Protein AF-A0A672H084-F1 (afdb_monomer_lite)

InterPro domains:
  IPR036915 Cyclin-like superfamily [SSF47954] (5-122)

Structure (mmCIF, N/CA/C/O backbone):
data_AF-A0A672H084-F1
#
_entry.id   AF-A0A672H084-F1
#
loop_
_atom_site.group_PDB
_atom_site.id
_atom_site.type_symbol
_atom_site.label_atom_id
_atom_site.label_alt_id
_atom_site.label_comp_id
_atom_site.label_asym_id
_atom_site.label_entity_id
_atom_site.label_seq_id
_atom_site.pdbx_PDB_ins_code
_atom_site.Cartn_x
_atom_site.Cartn_y
_atom_site.Cartn_z
_atom_site.occupancy
_atom_site.B_iso_or_equiv
_atom_site.auth_seq_id
_atom_site.auth_comp_id
_atom_site.auth_asym_id
_atom_site.auth_atom_id
_atom_site.pdbx_PDB_model_num
ATOM 1 N N . GLU A 1 1 ? -1.733 -7.886 3.337 1.00 91.62 1 GLU A N 1
ATOM 2 C CA . GLU A 1 1 ? -2.507 -8.891 2.573 1.00 91.62 1 GLU A CA 1
ATOM 3 C C . GLU A 1 1 ? -4.014 -8.638 2.590 1.00 91.62 1 GLU A C 1
ATOM 5 O O . GLU A 1 1 ? -4.551 -8.342 1.531 1.00 91.62 1 GLU A O 1
ATOM 10 N N . TYR A 1 2 ? -4.681 -8.661 3.755 1.00 93.44 2 TYR A N 1
ATOM 11 C CA . TYR A 1 2 ? -6.143 -8.489 3.857 1.00 93.44 2 TYR A CA 1
ATOM 12 C C . TYR A 1 2 ? -6.711 -7.297 3.082 1.00 93.44 2 TYR A C 1
ATOM 14 O O . TYR A 1 2 ? -7.704 -7.459 2.387 1.00 93.44 2 TYR A O 1
ATOM 22 N N . VAL A 1 3 ? -6.061 -6.129 3.131 1.00 95.81 3 VAL A N 1
ATOM 23 C CA . VAL A 1 3 ? -6.497 -4.948 2.366 1.00 95.81 3 VAL A CA 1
ATOM 24 C C . VAL A 1 3 ? -6.634 -5.256 0.871 1.00 95.81 3 VAL A C 1
ATOM 26 O O . VAL A 1 3 ? -7.678 -4.972 0.295 1.00 95.81 3 VAL A O 1
ATOM 29 N N . PHE A 1 4 ? -5.636 -5.901 0.256 1.00 95.12 4 PHE A N 1
ATOM 30 C CA . PHE A 1 4 ? -5.686 -6.262 -1.165 1.00 95.12 4 PHE A CA 1
ATOM 31 C C . PHE A 1 4 ? -6.749 -7.322 -1.477 1.00 95.12 4 PHE A C 1
ATOM 33 O O . PHE A 1 4 ? -7.334 -7.307 -2.558 1.00 95.12 4 PHE A O 1
ATOM 40 N N . LEU A 1 5 ? -7.003 -8.249 -0.551 1.00 94.75 5 LEU A N 1
ATOM 41 C CA . LEU A 1 5 ? -8.069 -9.240 -0.713 1.00 94.75 5 LEU A CA 1
ATOM 42 C C . LEU A 1 5 ? -9.447 -8.573 -0.667 1.00 94.75 5 LEU A C 1
ATOM 44 O O . LEU A 1 5 ? -10.271 -8.828 -1.540 1.00 94.75 5 LEU A O 1
ATOM 48 N N . ILE A 1 6 ? -9.670 -7.671 0.294 1.00 94.38 6 ILE A N 1
ATOM 49 C CA . ILE A 1 6 ? -10.918 -6.909 0.422 1.00 94.38 6 ILE A CA 1
ATOM 50 C C . ILE A 1 6 ? -11.142 -6.052 -0.827 1.00 94.38 6 ILE A C 1
ATOM 52 O O . ILE A 1 6 ? -12.232 -6.078 -1.396 1.00 94.38 6 ILE A O 1
ATOM 56 N N . THR A 1 7 ? -10.125 -5.315 -1.288 1.00 92.75 7 THR A N 1
ATOM 57 C CA . THR A 1 7 ? -10.270 -4.456 -2.473 1.00 92.75 7 THR A CA 1
ATOM 58 C C . THR A 1 7 ? -10.557 -5.265 -3.733 1.00 92.75 7 THR A C 1
ATOM 60 O O . THR A 1 7 ? -11.394 -4.855 -4.534 1.00 92.75 7 THR A O 1
ATOM 63 N N . LYS A 1 8 ? -9.939 -6.442 -3.884 1.00 92.00 8 LYS A N 1
ATOM 64 C CA . LYS A 1 8 ? -10.219 -7.361 -4.992 1.00 92.00 8 LYS A CA 1
ATOM 65 C C . LYS A 1 8 ? -11.643 -7.918 -4.937 1.00 92.00 8 LYS A C 1
ATOM 67 O O . LYS A 1 8 ? -12.335 -7.892 -5.952 1.00 92.00 8 LYS A O 1
ATOM 72 N N . GLU A 1 9 ? -12.082 -8.397 -3.775 1.00 91.94 9 GLU A N 1
ATOM 73 C CA . GLU A 1 9 ? -13.416 -8.985 -3.588 1.00 91.94 9 GLU A CA 1
ATOM 74 C C . GLU A 1 9 ? -14.522 -7.956 -3.858 1.00 91.94 9 GLU A C 1
ATOM 76 O O . GLU A 1 9 ? -15.499 -8.226 -4.557 1.00 91.94 9 GLU A O 1
ATOM 81 N N . LEU A 1 10 ? -14.316 -6.726 -3.386 1.00 90.44 10 LEU A N 1
ATOM 82 C CA . LEU A 1 10 ? -15.231 -5.607 -3.603 1.00 90.44 10 LEU A CA 1
ATOM 83 C C . LEU A 1 10 ? -15.060 -4.929 -4.972 1.00 90.44 10 LEU A C 1
ATOM 85 O O . LEU A 1 10 ? -15.801 -3.995 -5.280 1.00 90.44 10 LEU A O 1
ATOM 89 N N . ARG A 1 11 ? -14.129 -5.414 -5.809 1.00 90.44 11 ARG A N 1
ATOM 90 C CA . ARG A 1 11 ? -13.822 -4.884 -7.150 1.00 90.44 11 ARG A CA 1
ATOM 91 C C . ARG A 1 11 ? -13.536 -3.379 -7.141 1.00 90.44 11 ARG A C 1
ATOM 93 O O . ARG A 1 11 ? -14.033 -2.642 -7.993 1.00 90.44 11 ARG A O 1
ATOM 100 N N . LEU A 1 12 ? -12.775 -2.934 -6.148 1.00 90.12 12 LEU A N 1
ATOM 101 C CA . LEU A 1 12 ? -12.324 -1.553 -6.035 1.00 90.12 12 LEU A CA 1
ATOM 102 C C . LEU A 1 12 ? -11.131 -1.306 -6.955 1.00 90.12 12 LEU A C 1
ATOM 104 O O . LEU A 1 12 ? -10.403 -2.232 -7.320 1.00 90.12 12 LEU A O 1
ATOM 108 N N . ASP A 1 13 ? -10.908 -0.034 -7.267 1.00 89.12 13 ASP A N 1
ATOM 109 C CA . ASP A 1 13 ? -9.693 0.402 -7.942 1.00 89.12 13 ASP A CA 1
ATOM 110 C C . ASP A 1 13 ? -8.437 -0.001 -7.129 1.00 89.12 13 ASP A C 1
ATOM 112 O O . ASP A 1 13 ? -8.432 0.162 -5.900 1.00 89.12 13 ASP A O 1
ATOM 116 N N . PRO A 1 14 ? -7.364 -0.524 -7.757 1.00 89.00 14 PRO A N 1
ATOM 117 C CA . PRO A 1 14 ? -6.146 -0.904 -7.041 1.00 89.00 14 PRO A CA 1
ATOM 118 C C . PRO A 1 14 ? -5.536 0.232 -6.208 1.00 89.00 14 PRO A C 1
ATOM 120 O O . PRO A 1 14 ? -5.004 -0.028 -5.124 1.00 89.00 14 PRO A O 1
ATOM 123 N N . LEU A 1 15 ? -5.663 1.486 -6.657 1.00 89.94 15 LEU A N 1
ATOM 124 C CA . LEU A 1 15 ? -5.204 2.671 -5.938 1.00 89.94 15 LEU A CA 1
ATOM 125 C C . LEU A 1 15 ? -5.880 2.799 -4.573 1.00 89.94 15 LEU A C 1
ATOM 127 O O . LEU A 1 15 ? -5.220 3.165 -3.601 1.00 89.94 15 LEU A O 1
ATOM 131 N N . ALA A 1 16 ? -7.158 2.420 -4.458 1.00 91.56 16 ALA A N 1
ATOM 132 C CA . ALA A 1 16 ? -7.855 2.398 -3.174 1.00 91.56 16 ALA A CA 1
ATOM 133 C C . ALA A 1 16 ? -7.208 1.401 -2.196 1.00 91.56 16 ALA A C 1
ATOM 135 O O . ALA A 1 16 ? -7.169 1.657 -0.996 1.00 91.56 16 ALA A O 1
ATOM 136 N N . GLY A 1 17 ? -6.650 0.292 -2.692 1.00 93.50 17 GLY A N 1
ATOM 137 C CA . GLY A 1 17 ? -5.921 -0.674 -1.869 1.00 93.50 17 GLY A CA 1
ATOM 138 C C . GLY A 1 17 ? -4.624 -0.102 -1.302 1.00 93.50 17 GLY A C 1
ATOM 139 O O . GLY A 1 17 ? -4.402 -0.172 -0.095 1.00 93.50 17 GLY A O 1
ATOM 140 N N . TYR A 1 18 ? -3.795 0.516 -2.146 1.00 94.38 18 TYR A N 1
ATOM 141 C CA . TYR A 1 18 ? -2.560 1.166 -1.690 1.00 94.38 18 TYR A CA 1
ATOM 142 C C . TYR A 1 18 ? -2.841 2.334 -0.750 1.00 94.38 18 TYR A C 1
ATOM 144 O O . TYR A 1 18 ? -2.166 2.494 0.265 1.00 94.38 18 TYR A O 1
ATOM 152 N N . HIS A 1 19 ? -3.880 3.108 -1.043 1.00 93.81 19 HIS A N 1
ATOM 153 C CA . HIS A 1 19 ? -4.289 4.200 -0.184 1.00 93.81 19 HIS A CA 1
ATOM 154 C C . HIS A 1 19 ? -4.791 3.704 1.179 1.00 93.81 19 HIS A C 1
ATOM 156 O O . HIS A 1 19 ? -4.390 4.227 2.211 1.00 93.81 19 HIS A O 1
ATOM 162 N N . ALA A 1 20 ? -5.593 2.639 1.218 1.00 95.19 20 ALA A N 1
ATOM 163 C CA . ALA A 1 20 ? -6.036 2.038 2.474 1.00 95.19 20 ALA A CA 1
ATOM 164 C C . ALA A 1 20 ? -4.870 1.506 3.325 1.00 95.19 20 ALA A C 1
ATOM 166 O O . ALA A 1 20 ? -4.932 1.594 4.549 1.00 95.19 20 ALA A O 1
ATOM 167 N N . ILE A 1 21 ? -3.807 0.981 2.700 1.00 95.19 21 ILE A N 1
ATOM 168 C CA . ILE A 1 21 ? -2.581 0.567 3.404 1.00 95.19 21 ILE A CA 1
ATOM 169 C C . ILE A 1 21 ? -1.900 1.774 4.052 1.00 95.19 21 ILE A C 1
ATOM 171 O O . ILE A 1 21 ? -1.551 1.697 5.228 1.00 95.19 21 ILE A O 1
ATOM 175 N N . GLU A 1 22 ? -1.773 2.883 3.325 1.00 94.06 22 GLU A N 1
ATOM 176 C CA . GLU A 1 22 ? -1.188 4.128 3.837 1.00 94.06 22 GLU A CA 1
ATOM 177 C C . GLU A 1 22 ? -1.981 4.675 5.037 1.00 94.06 22 GLU A C 1
ATOM 179 O O . GLU A 1 22 ? -1.416 4.976 6.092 1.00 94.06 22 GLU A O 1
ATOM 184 N N . LEU A 1 23 ? -3.314 4.736 4.911 1.00 95.50 23 LEU A N 1
ATOM 185 C CA . LEU A 1 23 ? -4.200 5.153 6.003 1.00 95.50 23 LEU A CA 1
ATOM 186 C C . LEU A 1 23 ? -4.040 4.242 7.225 1.00 95.50 23 LEU A C 1
ATOM 188 O O . LEU A 1 23 ? -3.901 4.735 8.344 1.00 95.50 23 LEU A O 1
ATOM 192 N N . LEU A 1 24 ? -4.020 2.923 7.010 1.00 95.75 24 LEU A N 1
ATOM 193 C CA . LEU A 1 24 ? -3.872 1.940 8.077 1.00 95.75 24 LEU A CA 1
ATOM 194 C C . LEU A 1 24 ? -2.529 2.096 8.793 1.00 95.75 24 LEU A C 1
ATOM 196 O O . LEU A 1 24 ? -2.504 2.163 10.015 1.00 95.75 24 LEU A O 1
ATOM 200 N N . GLN A 1 25 ? -1.416 2.175 8.063 1.00 93.44 25 GLN A N 1
ATOM 201 C CA . GLN A 1 25 ? -0.083 2.283 8.660 1.00 93.44 25 GLN A CA 1
ATOM 202 C C . GLN A 1 25 ? 0.049 3.546 9.514 1.00 93.44 25 GLN A C 1
ATOM 204 O O . GLN A 1 25 ? 0.432 3.460 10.683 1.00 93.44 25 GLN A O 1
ATOM 209 N N . ARG A 1 26 ? -0.349 4.704 8.977 1.00 94.19 26 ARG A N 1
ATOM 210 C CA . ARG A 1 26 ? -0.317 5.975 9.714 1.00 94.19 26 ARG A CA 1
ATOM 211 C C . ARG A 1 26 ? -1.229 5.959 10.935 1.00 94.19 26 ARG A C 1
ATOM 213 O O . ARG A 1 26 ? -0.830 6.428 12.002 1.00 94.19 26 ARG A O 1
ATOM 220 N N . PHE A 1 27 ? -2.430 5.397 10.798 1.00 95.56 27 PHE A N 1
ATOM 221 C CA . PHE A 1 27 ? -3.371 5.287 11.908 1.00 95.56 27 PHE A CA 1
ATOM 222 C C . PHE A 1 27 ? -2.819 4.387 13.017 1.00 95.56 27 PHE A C 1
ATOM 224 O O . PHE A 1 27 ? -2.844 4.775 14.180 1.00 95.56 27 PHE A O 1
ATOM 231 N N . MET A 1 28 ? -2.265 3.224 12.667 1.00 93.62 28 MET A N 1
ATOM 232 C CA . MET A 1 28 ? -1.738 2.259 13.634 1.00 93.62 28 MET A CA 1
ATOM 233 C C . MET A 1 28 ? -0.548 2.812 14.419 1.00 93.62 28 MET A C 1
ATOM 235 O O . MET A 1 28 ? -0.486 2.618 15.630 1.00 93.62 28 MET A O 1
ATOM 239 N N . VAL A 1 29 ? 0.365 3.539 13.763 1.00 91.88 29 VAL A N 1
ATOM 240 C CA . VAL A 1 29 ? 1.490 4.199 14.448 1.00 91.88 29 VAL A CA 1
ATOM 241 C C . VAL A 1 29 ? 0.979 5.190 15.489 1.00 91.88 29 VAL A C 1
ATOM 243 O O . VAL A 1 29 ? 1.420 5.153 16.638 1.00 91.88 29 VAL A O 1
ATOM 246 N N . LYS A 1 30 ? 0.016 6.041 15.117 1.00 91.00 30 LYS A N 1
ATOM 247 C CA . LYS A 1 30 ? -0.550 7.019 16.049 1.00 91.00 30 LYS A CA 1
ATOM 248 C C . LYS A 1 30 ? -1.330 6.352 17.180 1.00 91.00 30 LYS A C 1
ATOM 250 O O . LYS A 1 30 ? -1.112 6.676 18.338 1.00 91.00 30 LYS A O 1
ATOM 255 N N . GLN A 1 31 ? -2.178 5.378 16.857 1.00 89.62 31 GLN A N 1
ATOM 256 C CA . GLN A 1 31 ? -2.980 4.653 17.838 1.00 89.62 31 GLN A CA 1
ATOM 257 C C . GLN A 1 31 ? -2.102 3.955 18.884 1.00 89.62 31 GLN A C 1
ATOM 259 O O . GLN A 1 31 ? -2.420 3.988 20.070 1.00 89.62 31 GLN A O 1
ATOM 264 N N . LEU A 1 32 ? -0.991 3.341 18.464 1.00 88.50 32 LEU A N 1
ATOM 265 C CA . LEU A 1 32 ? -0.033 2.725 19.381 1.00 88.50 32 LEU A CA 1
ATOM 266 C C . LEU A 1 32 ? 0.702 3.774 20.225 1.00 88.50 32 LEU A C 1
ATOM 268 O O . LEU A 1 32 ? 0.836 3.584 21.431 1.00 88.50 32 LEU A O 1
ATOM 272 N N . ALA A 1 33 ? 1.130 4.893 19.633 1.00 88.38 33 ALA A N 1
ATOM 273 C CA . ALA A 1 33 ? 1.763 5.984 20.375 1.00 88.38 33 ALA A CA 1
ATOM 274 C C . ALA A 1 33 ? 0.829 6.579 21.450 1.00 88.38 33 ALA A C 1
ATOM 276 O O . ALA A 1 33 ? 1.245 6.777 22.594 1.00 88.38 33 ALA A O 1
ATOM 277 N N . ASP A 1 34 ? -0.444 6.797 21.118 1.00 86.88 34 ASP A N 1
ATOM 278 C CA . ASP A 1 34 ? -1.457 7.315 22.044 1.00 86.88 34 ASP A CA 1
ATOM 279 C C . ASP A 1 34 ? -1.721 6.331 23.199 1.00 86.88 34 ASP A C 1
ATOM 281 O O . ASP A 1 34 ? -1.813 6.729 24.360 1.00 86.88 34 ASP A O 1
ATOM 285 N N . LEU A 1 35 ? -1.780 5.024 22.915 1.00 84.81 35 LEU A N 1
ATOM 286 C CA . LEU A 1 35 ? -1.978 3.997 23.946 1.00 84.81 35 LEU A CA 1
ATOM 287 C C . LEU A 1 35 ? -0.778 3.872 24.893 1.00 84.81 35 LEU A C 1
ATOM 289 O O . LEU A 1 35 ? -0.971 3.700 26.098 1.00 84.81 35 LEU A O 1
ATOM 293 N N . LEU A 1 36 ? 0.447 3.992 24.374 1.00 81.88 36 LEU A N 1
ATOM 294 C CA . LEU A 1 36 ? 1.671 3.958 25.181 1.00 81.88 36 LEU A CA 1
ATOM 295 C C . LEU A 1 36 ? 1.806 5.204 26.073 1.00 81.88 36 LEU A C 1
ATOM 297 O O . LEU A 1 36 ? 2.211 5.102 27.232 1.00 81.88 36 LEU A O 1
ATOM 301 N N . THR A 1 37 ? 1.427 6.378 25.563 1.00 83.19 37 THR A N 1
ATOM 302 C CA . THR A 1 37 ? 1.494 7.641 26.319 1.00 83.19 37 THR A CA 1
ATOM 303 C C . THR A 1 37 ? 0.402 7.755 27.382 1.00 83.19 37 THR A C 1
ATOM 305 O O . THR A 1 37 ? 0.701 8.140 28.510 1.00 83.19 37 THR A O 1
ATOM 308 N N . ALA A 1 38 ? -0.838 7.347 27.084 1.00 76.81 38 ALA A N 1
ATOM 309 C CA . ALA A 1 38 ? -1.931 7.307 28.064 1.00 76.81 38 ALA A CA 1
ATOM 310 C C . ALA A 1 38 ? -1.666 6.326 29.224 1.00 76.81 38 ALA A C 1
ATOM 312 O O . ALA A 1 38 ? -2.195 6.487 30.322 1.00 76.81 38 ALA A O 1
ATOM 313 N N . SER A 1 39 ? -0.829 5.321 28.973 1.00 61.41 39 SER A N 1
ATOM 314 C CA . SER A 1 39 ? -0.469 4.248 29.900 1.00 61.41 39 SER A CA 1
ATOM 315 C C . SER A 1 39 ? 0.658 4.589 30.878 1.00 61.41 39 SER A C 1
ATOM 317 O O . SER A 1 39 ? 0.948 3.772 31.749 1.00 61.41 39 SER A O 1
ATOM 319 N N . THR A 1 40 ? 1.290 5.765 30.764 1.00 55.69 40 THR A N 1
ATOM 320 C CA . THR A 1 40 ? 2.417 6.175 31.621 1.00 55.69 40 THR A CA 1
ATOM 321 C C . THR A 1 40 ? 2.004 7.323 32.555 1.00 55.69 40 THR A C 1
ATOM 323 O O . THR A 1 40 ? 2.115 8.490 32.175 1.00 55.69 40 THR A O 1
ATOM 326 N N . PRO A 1 41 ? 1.543 7.058 33.794 1.00 54.41 41 PRO A N 1
ATOM 327 C CA . PRO A 1 41 ? 1.436 8.094 34.813 1.00 54.41 41 PRO A CA 1
ATOM 328 C C . PRO A 1 41 ? 2.839 8.543 35.260 1.00 54.41 41 PRO A C 1
ATOM 330 O O . PRO A 1 41 ? 3.712 7.693 35.469 1.00 54.41 41 PRO A O 1
ATOM 333 N N . PRO A 1 42 ? 3.079 9.845 35.490 1.00 44.34 42 PRO A N 1
ATOM 334 C CA . PRO A 1 42 ? 4.313 10.308 36.112 1.00 44.34 42 PRO A CA 1
ATOM 335 C C . PRO A 1 42 ? 4.353 9.840 37.577 1.00 44.34 42 PRO A C 1
ATOM 337 O O . PRO A 1 42 ? 3.743 10.454 38.447 1.00 44.34 42 PRO A O 1
ATOM 340 N N . GLY A 1 43 ? 5.059 8.737 37.849 1.00 54.28 43 GLY A N 1
ATOM 341 C CA . GLY A 1 43 ? 5.430 8.328 39.212 1.00 54.28 43 GLY A CA 1
ATOM 342 C C . GLY A 1 43 ? 5.009 6.932 39.687 1.00 54.28 43 GLY A C 1
ATOM 343 O O . GLY A 1 43 ? 5.267 6.617 40.846 1.00 54.28 43 GLY A O 1
ATOM 344 N N . ALA A 1 44 ? 4.403 6.077 38.858 1.00 51.09 44 ALA A N 1
ATOM 345 C CA . ALA A 1 44 ? 4.071 4.712 39.279 1.00 51.09 44 ALA A CA 1
ATOM 346 C C . ALA A 1 44 ? 5.244 3.752 39.018 1.00 51.09 44 ALA A C 1
ATOM 348 O O . ALA A 1 44 ? 5.635 3.519 37.875 1.00 51.09 44 ALA A O 1
ATOM 349 N N . ALA A 1 45 ? 5.823 3.233 40.102 1.00 46.44 45 ALA A N 1
ATOM 350 C CA . ALA A 1 45 ? 6.870 2.225 40.076 1.00 46.44 45 ALA A CA 1
ATOM 351 C C . ALA A 1 45 ? 6.414 0.959 39.335 1.00 46.44 45 ALA A C 1
ATOM 353 O O . ALA A 1 45 ? 5.249 0.567 39.386 1.00 46.44 45 ALA A O 1
ATOM 354 N N . ALA A 1 46 ? 7.377 0.349 38.650 1.00 51.78 46 ALA A N 1
ATOM 355 C CA . ALA A 1 46 ? 7.237 -0.846 37.845 1.00 51.78 46 ALA A CA 1
ATOM 356 C C . ALA A 1 46 ? 6.675 -2.023 38.651 1.00 51.78 46 ALA A C 1
ATOM 358 O O . ALA A 1 46 ? 7.403 -2.636 39.425 1.00 51.78 46 ALA A O 1
ATOM 359 N N . ASP A 1 47 ? 5.421 -2.384 38.393 1.00 48.53 47 ASP A N 1
ATOM 360 C CA . ASP A 1 47 ? 4.980 -3.765 38.543 1.00 48.53 47 ASP A CA 1
ATOM 361 C C . ASP A 1 47 ? 4.007 -4.133 37.410 1.00 48.53 47 ASP A C 1
ATOM 363 O O . ASP A 1 47 ? 2.940 -3.549 37.244 1.00 48.53 47 ASP A O 1
ATOM 367 N N . HIS A 1 48 ? 4.450 -5.106 36.607 1.00 53.94 48 HIS A N 1
ATOM 368 C CA . HIS A 1 48 ? 3.771 -5.806 35.500 1.00 53.94 48 HIS A CA 1
ATOM 369 C C . HIS A 1 48 ? 3.534 -5.097 34.140 1.00 53.94 48 HIS A C 1
ATOM 371 O O . HIS A 1 48 ? 2.409 -5.087 33.641 1.00 53.94 48 HIS A O 1
ATOM 377 N N . PRO A 1 49 ? 4.597 -4.680 33.420 1.00 57.16 49 PRO A N 1
ATOM 378 C CA . PRO A 1 49 ? 4.492 -4.184 32.037 1.00 57.16 49 PRO A CA 1
ATOM 379 C C . PRO A 1 49 ? 3.937 -5.213 31.026 1.00 57.16 49 PRO A C 1
ATOM 381 O O . PRO A 1 49 ? 3.201 -4.843 30.117 1.00 57.16 49 PRO A O 1
ATOM 384 N N . LYS A 1 50 ? 4.202 -6.519 31.205 1.00 62.28 50 LYS A N 1
ATOM 385 C CA . LYS A 1 50 ? 3.724 -7.566 30.274 1.00 62.28 50 LYS A CA 1
ATOM 386 C C . LYS A 1 50 ? 2.197 -7.698 30.239 1.00 62.28 50 LYS A C 1
ATOM 388 O O . LYS A 1 50 ? 1.619 -7.771 29.167 1.00 62.28 50 LYS A O 1
ATOM 393 N N . SER A 1 51 ? 1.540 -7.640 31.400 1.00 74.19 51 SER A N 1
ATOM 394 C CA . SER A 1 51 ? 0.074 -7.746 31.481 1.00 74.19 51 SER A CA 1
ATOM 395 C C . SER A 1 51 ? -0.643 -6.567 30.813 1.00 74.19 51 SER A C 1
ATOM 397 O O . SER A 1 51 ? -1.799 -6.700 30.420 1.00 74.19 51 SER A O 1
ATOM 399 N N . GLN A 1 52 ? 0.018 -5.411 30.720 1.00 71.31 52 GLN A N 1
ATOM 400 C CA . GLN A 1 52 ? -0.527 -4.203 30.108 1.00 71.31 52 GLN A CA 1
ATOM 401 C C . GLN A 1 52 ? -0.347 -4.203 28.587 1.00 71.31 52 GLN A C 1
ATOM 403 O O . GLN A 1 52 ? -1.278 -3.858 27.862 1.00 71.31 52 GLN A O 1
ATOM 408 N N . GLU A 1 53 ? 0.826 -4.619 28.104 1.00 76.94 53 GLU A N 1
ATOM 409 C CA . GLU A 1 53 ? 1.082 -4.818 26.673 1.00 76.94 53 GLU A CA 1
ATOM 410 C C . GLU A 1 53 ? 0.123 -5.856 26.076 1.00 76.94 53 GLU A C 1
ATOM 412 O O . GLU A 1 53 ? -0.467 -5.607 25.023 1.00 76.94 53 GLU A O 1
ATOM 417 N N . ASP A 1 54 ? -0.109 -6.960 26.793 1.00 82.00 54 ASP A N 1
ATOM 418 C CA . ASP A 1 54 ? -1.062 -8.000 26.395 1.00 82.00 54 ASP A CA 1
ATOM 419 C C . ASP A 1 54 ? -2.497 -7.443 26.305 1.00 82.00 54 ASP A C 1
ATOM 421 O O . ASP A 1 54 ? -3.194 -7.672 25.316 1.00 82.00 54 ASP A O 1
ATOM 425 N N . ALA A 1 55 ? -2.923 -6.616 27.268 1.00 82.31 55 ALA A N 1
ATOM 426 C CA . ALA A 1 55 ? -4.251 -5.992 27.253 1.00 82.31 55 ALA A CA 1
ATOM 427 C C . ALA A 1 55 ? -4.437 -4.990 26.095 1.00 82.31 55 ALA A C 1
ATOM 429 O O . ALA A 1 55 ? -5.510 -4.925 25.487 1.00 82.31 55 ALA A O 1
ATOM 430 N N . ILE A 1 56 ? -3.397 -4.214 25.767 1.00 82.38 56 ILE A N 1
ATOM 431 C CA . ILE A 1 56 ? -3.388 -3.319 24.598 1.00 82.38 56 ILE A CA 1
ATOM 432 C C . ILE A 1 56 ? -3.501 -4.139 23.310 1.00 82.38 56 ILE A C 1
ATOM 434 O O . ILE A 1 56 ? -4.281 -3.792 22.417 1.00 82.38 56 ILE A O 1
ATOM 438 N N . TYR A 1 57 ? -2.741 -5.230 23.221 1.00 83.31 57 TYR A N 1
ATOM 439 C CA . TYR A 1 57 ? -2.741 -6.112 22.064 1.00 83.31 57 TYR A CA 1
ATOM 440 C C . TYR A 1 57 ? -4.105 -6.773 21.850 1.00 83.31 57 TYR A C 1
ATOM 442 O O . TYR A 1 57 ? -4.626 -6.731 20.735 1.00 83.31 57 TYR A O 1
ATOM 450 N N . ASP A 1 58 ? -4.717 -7.316 22.902 1.00 85.00 58 ASP A N 1
ATOM 451 C CA . ASP A 1 58 ? -6.032 -7.954 22.823 1.00 85.00 58 ASP A CA 1
ATOM 452 C C . ASP A 1 58 ? -7.122 -6.953 22.419 1.00 85.00 58 ASP A C 1
ATOM 454 O O . ASP A 1 58 ? -7.901 -7.222 21.500 1.00 85.00 58 ASP A O 1
ATOM 458 N N . ASN A 1 59 ? -7.116 -5.747 23.002 1.00 84.12 59 ASN A N 1
ATOM 459 C CA . ASN A 1 59 ? -8.052 -4.688 22.619 1.00 84.12 59 ASN A CA 1
ATOM 460 C C . ASN A 1 59 ? -7.921 -4.299 21.138 1.00 84.12 59 ASN A C 1
ATOM 462 O O . ASN A 1 59 ? -8.919 -4.116 20.433 1.00 84.12 59 ASN A O 1
ATOM 466 N N . LEU A 1 60 ? -6.684 -4.172 20.657 1.00 86.19 60 LEU A N 1
ATOM 467 C CA . LEU A 1 60 ? -6.399 -3.809 19.275 1.00 86.19 60 LEU A CA 1
ATOM 468 C C . LEU A 1 60 ? -6.774 -4.938 18.313 1.00 86.19 60 LEU A C 1
ATOM 470 O O . LEU A 1 60 ? -7.354 -4.676 17.261 1.00 86.19 60 LEU A O 1
ATOM 474 N N . LYS A 1 61 ? -6.487 -6.188 18.681 1.00 87.06 61 LYS A N 1
ATOM 475 C CA . LYS A 1 61 ? -6.784 -7.385 17.889 1.00 87.06 61 LYS A CA 1
ATOM 476 C C . LYS A 1 61 ? -8.277 -7.531 17.615 1.00 87.06 61 LYS A C 1
ATOM 478 O O . LYS A 1 61 ? -8.649 -7.824 16.480 1.00 87.06 61 LYS A O 1
ATOM 483 N N . GLU A 1 62 ? -9.127 -7.284 18.608 1.00 86.94 62 GLU A N 1
ATOM 484 C CA . GLU A 1 62 ? -10.584 -7.335 18.435 1.00 86.94 62 GLU A CA 1
ATOM 485 C C . GLU A 1 62 ? -11.102 -6.260 17.468 1.00 86.94 62 GLU A C 1
ATOM 487 O O . GLU A 1 62 ? -12.037 -6.497 16.701 1.00 86.94 62 GLU A O 1
ATOM 492 N N . ARG A 1 63 ? -10.476 -5.078 17.468 1.00 89.38 63 ARG A N 1
ATOM 493 C CA . ARG A 1 63 ? -10.884 -3.932 16.638 1.00 89.38 63 ARG A CA 1
ATOM 494 C C . ARG A 1 63 ? -10.247 -3.928 15.252 1.00 89.38 63 ARG A C 1
ATOM 496 O O . ARG A 1 63 ? -10.774 -3.284 14.344 1.00 89.38 63 ARG A O 1
ATOM 503 N N . LEU A 1 64 ? -9.136 -4.640 15.073 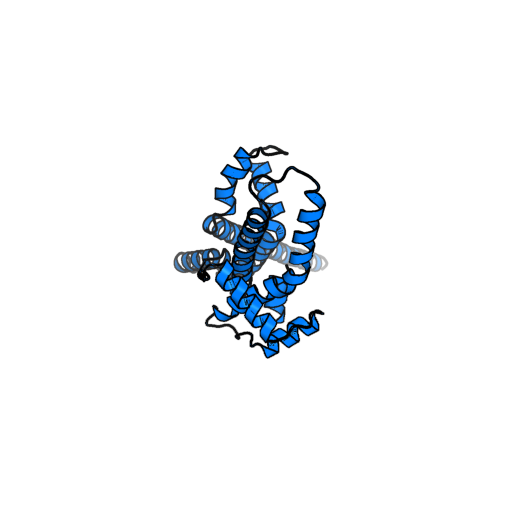1.00 91.44 64 LEU A N 1
ATOM 504 C CA . LEU A 1 64 ? -8.322 -4.609 13.861 1.00 91.44 64 LEU A CA 1
ATOM 505 C C . LEU A 1 64 ? -9.119 -4.894 12.578 1.00 91.44 64 LEU A C 1
ATOM 507 O O . LEU A 1 64 ? -8.954 -4.129 11.629 1.00 91.44 64 LEU A O 1
ATOM 511 N N . PRO A 1 65 ? -10.012 -5.902 12.506 1.00 92.44 65 PRO A N 1
ATOM 512 C CA . PRO A 1 65 ? -10.785 -6.156 11.290 1.00 92.44 65 PRO A CA 1
ATOM 513 C C . PRO A 1 65 ? -11.650 -4.960 10.884 1.00 92.44 65 PRO A C 1
ATOM 515 O O . PRO A 1 65 ? -11.714 -4.604 9.706 1.00 92.44 65 PRO A O 1
ATOM 518 N N . LEU A 1 66 ? -12.268 -4.298 11.866 1.00 93.94 66 LEU A N 1
ATOM 519 C CA . LEU A 1 66 ? -13.105 -3.127 11.632 1.00 93.94 66 LEU A CA 1
ATOM 520 C C . LEU A 1 66 ? -12.267 -1.903 11.240 1.00 93.94 66 LEU A C 1
ATOM 522 O O . LEU A 1 66 ? -12.655 -1.177 10.328 1.00 93.94 66 LEU A O 1
ATOM 526 N N . ILE A 1 67 ? -11.094 -1.713 11.855 1.00 95.31 67 ILE A N 1
ATOM 527 C CA . ILE A 1 67 ? -10.135 -0.653 11.496 1.00 95.31 67 ILE A CA 1
ATOM 528 C C . ILE A 1 67 ? -9.637 -0.839 10.058 1.00 95.31 67 ILE A C 1
ATOM 530 O O . ILE A 1 67 ? -9.690 0.098 9.259 1.00 95.31 67 ILE A O 1
ATOM 534 N N . VAL A 1 68 ? -9.199 -2.053 9.705 1.00 96.06 68 VAL A N 1
ATOM 535 C CA . VAL A 1 68 ? -8.744 -2.406 8.350 1.00 96.06 68 VAL A CA 1
ATOM 536 C C . VAL A 1 68 ? -9.847 -2.118 7.338 1.00 96.06 68 VAL A C 1
ATOM 538 O O . VAL A 1 68 ? -9.602 -1.455 6.330 1.00 96.06 68 VAL A O 1
ATOM 541 N N . PHE A 1 69 ? -11.074 -2.562 7.620 1.00 95.50 69 PHE A N 1
ATOM 542 C CA . PHE A 1 69 ? -12.203 -2.325 6.729 1.00 95.50 69 PHE A CA 1
ATOM 543 C C . PHE A 1 69 ? -12.558 -0.835 6.614 1.00 95.50 69 PHE A C 1
ATOM 545 O O . PHE A 1 69 ? -12.806 -0.353 5.511 1.00 95.50 69 PHE A O 1
ATOM 552 N N . SER A 1 70 ? -12.502 -0.083 7.717 1.00 95.44 70 SER A N 1
ATOM 553 C CA . SER A 1 70 ? -12.742 1.368 7.727 1.00 95.44 70 SER A CA 1
ATOM 554 C C . SER A 1 70 ? -11.732 2.108 6.845 1.00 95.44 70 SER A C 1
ATOM 556 O O . SER A 1 70 ? -12.114 2.982 6.073 1.00 95.44 70 SER A O 1
ATOM 558 N N . CYS A 1 71 ? -10.451 1.721 6.882 1.00 95.94 71 CYS A N 1
ATOM 559 C CA . CYS A 1 71 ? -9.428 2.287 5.997 1.00 95.94 71 CYS A CA 1
ATOM 560 C C . CYS A 1 71 ? -9.750 2.022 4.516 1.00 95.94 71 CYS A C 1
ATOM 562 O O . CYS A 1 71 ? -9.611 2.921 3.688 1.00 95.94 71 CYS A O 1
ATOM 564 N N . VAL A 1 72 ? -10.241 0.821 4.183 1.00 94.75 72 VAL A N 1
ATOM 565 C CA . VAL A 1 72 ? -10.692 0.484 2.820 1.00 94.75 72 VAL A CA 1
ATOM 566 C C . VAL A 1 72 ? -11.909 1.311 2.408 1.00 94.75 72 VAL A C 1
ATOM 568 O O . VAL A 1 72 ? -11.940 1.834 1.294 1.00 94.75 72 VAL A O 1
ATOM 571 N N . GLN A 1 73 ? -12.896 1.480 3.291 1.00 92.88 73 GLN A N 1
ATOM 572 C CA . GLN A 1 73 ? -14.063 2.317 3.012 1.00 92.88 73 GLN A CA 1
ATOM 573 C C . GLN A 1 73 ? -13.670 3.766 2.750 1.00 92.88 73 GLN A C 1
ATOM 575 O O . GLN A 1 73 ? -14.095 4.331 1.741 1.00 92.88 73 GLN A O 1
ATOM 580 N N . LEU A 1 74 ? -12.838 4.354 3.611 1.00 93.00 74 LEU A N 1
ATOM 581 C CA . LEU A 1 74 ? -12.349 5.720 3.442 1.00 93.00 74 LEU A CA 1
ATOM 582 C C . LEU A 1 74 ? -11.593 5.876 2.120 1.00 93.00 74 LEU A C 1
ATOM 584 O O . LEU A 1 74 ? -11.920 6.764 1.339 1.00 93.00 74 LEU A O 1
ATOM 588 N N . ALA A 1 75 ? -10.671 4.963 1.809 1.00 92.50 75 ALA A N 1
ATOM 589 C CA . ALA A 1 75 ? -9.950 4.984 0.541 1.00 92.50 75 ALA A CA 1
ATOM 590 C C . ALA A 1 75 ? -10.876 4.836 -0.679 1.00 92.50 75 ALA A C 1
ATOM 592 O O . ALA A 1 75 ? -10.696 5.527 -1.680 1.00 92.50 75 ALA A O 1
ATOM 593 N N . SER A 1 76 ? -11.911 3.992 -0.592 1.00 90.56 76 SER A N 1
ATOM 594 C CA . SER A 1 76 ? -12.892 3.830 -1.674 1.00 90.56 76 SER A CA 1
ATOM 595 C C . SER A 1 76 ? -13.688 5.111 -1.948 1.00 90.56 76 SER A C 1
ATOM 597 O O . SER A 1 76 ? -14.010 5.382 -3.100 1.00 90.56 76 SER A O 1
ATOM 599 N N . LYS A 1 77 ? -13.958 5.922 -0.913 1.00 88.25 77 LYS A N 1
ATOM 600 C CA . LYS A 1 77 ? -14.668 7.211 -1.024 1.00 88.25 77 LYS A CA 1
ATOM 601 C C . LYS A 1 77 ? -13.814 8.301 -1.672 1.00 88.25 77 LYS A C 1
ATOM 603 O O . LYS A 1 77 ? -14.362 9.278 -2.170 1.00 88.25 77 LYS A O 1
ATOM 608 N N . MET A 1 78 ? -12.493 8.146 -1.655 1.00 84.31 78 MET A N 1
ATOM 609 C CA . MET A 1 78 ? -11.553 9.099 -2.250 1.00 84.31 78 MET A CA 1
ATOM 610 C C . MET A 1 78 ? -11.294 8.842 -3.733 1.00 84.31 78 MET A C 1
ATOM 612 O O . MET A 1 78 ? -10.801 9.722 -4.435 1.00 84.31 78 MET A O 1
ATOM 616 N N . SER A 1 79 ? -11.630 7.650 -4.225 1.00 75.06 79 SER A N 1
ATOM 617 C CA . SER A 1 79 ? -11.525 7.330 -5.643 1.00 75.06 79 SER A CA 1
ATOM 618 C C . SER A 1 79 ? -12.743 7.862 -6.399 1.00 75.06 79 SER A C 1
ATOM 620 O O . SER A 1 79 ? -13.872 7.449 -6.152 1.00 75.06 79 SER A O 1
ATOM 622 N N . ILE A 1 80 ? -12.505 8.757 -7.360 1.00 64.75 80 ILE A N 1
ATOM 623 C CA . ILE A 1 80 ? -13.549 9.385 -8.192 1.00 64.75 80 ILE A CA 1
ATOM 624 C C . ILE A 1 80 ? -14.216 8.357 -9.130 1.00 64.75 80 ILE A C 1
ATOM 626 O O . ILE A 1 80 ? -15.363 8.530 -9.535 1.00 64.75 80 ILE A O 1
ATOM 630 N N . HIS A 1 81 ? -13.510 7.272 -9.464 1.00 63.03 81 HIS A N 1
ATOM 631 C CA . HIS A 1 81 ? -13.938 6.280 -10.456 1.00 63.03 81 HIS A CA 1
ATOM 632 C C . HIS A 1 81 ? -14.390 4.943 -9.850 1.00 63.03 81 HIS A C 1
ATOM 634 O O . HIS A 1 81 ? -14.844 4.063 -10.582 1.00 63.03 81 HIS A O 1
ATOM 640 N N . SER A 1 82 ? -14.290 4.773 -8.526 1.00 60.94 82 SER A N 1
ATOM 641 C CA . SER A 1 82 ? -14.649 3.517 -7.863 1.00 60.94 82 SER A CA 1
ATOM 642 C C . SER A 1 82 ? -16.092 3.519 -7.366 1.00 60.94 82 SER A C 1
ATOM 644 O O . SER A 1 82 ? -16.648 4.539 -6.960 1.00 60.94 82 SER A O 1
ATOM 646 N N . ARG A 1 83 ? -16.698 2.327 -7.334 1.00 67.94 83 ARG A N 1
ATOM 647 C CA . ARG A 1 83 ? -17.957 2.110 -6.614 1.00 67.94 83 ARG A CA 1
ATOM 648 C C . ARG A 1 83 ? -17.727 2.425 -5.140 1.00 67.94 83 ARG A C 1
ATOM 650 O O . ARG A 1 83 ? -16.887 1.796 -4.497 1.00 67.94 83 ARG A O 1
ATOM 657 N N . MET A 1 84 ? -18.473 3.392 -4.619 1.00 74.38 84 MET A N 1
ATOM 658 C CA . MET A 1 84 ? -18.468 3.701 -3.197 1.00 74.38 84 MET A CA 1
ATOM 659 C C . MET A 1 84 ? -19.059 2.519 -2.423 1.00 74.38 84 MET A C 1
ATOM 661 O O . MET A 1 84 ? -20.119 2.005 -2.783 1.00 74.38 84 MET A O 1
ATOM 665 N N . ILE A 1 85 ? -18.384 2.090 -1.357 1.00 82.88 85 ILE A N 1
ATOM 666 C CA . ILE A 1 85 ? -18.922 1.069 -0.455 1.00 82.88 85 ILE A CA 1
ATOM 667 C C . ILE A 1 85 ? -19.977 1.733 0.433 1.00 82.88 85 ILE A C 1
ATOM 669 O O . ILE A 1 85 ? -19.639 2.491 1.344 1.00 82.88 85 ILE A O 1
ATOM 673 N N . ASP A 1 86 ? -21.253 1.441 0.185 1.00 84.88 86 ASP A N 1
ATOM 674 C CA . ASP A 1 86 ? -22.329 1.846 1.090 1.00 84.88 86 ASP A CA 1
ATOM 675 C C . ASP A 1 86 ? -22.325 1.026 2.396 1.00 84.88 86 ASP A C 1
ATOM 677 O O . ASP A 1 86 ? -21.708 -0.041 2.514 1.00 84.88 86 ASP A O 1
ATOM 681 N N . SER A 1 87 ? -23.024 1.533 3.413 1.00 85.06 87 SER A N 1
ATOM 682 C CA . SER A 1 87 ? -23.069 0.899 4.734 1.00 85.06 87 SER A CA 1
ATOM 683 C C . SER A 1 87 ? -23.703 -0.498 4.710 1.00 85.06 87 SER A C 1
ATOM 685 O O . SER A 1 87 ? -23.354 -1.336 5.536 1.00 85.06 87 SER A O 1
ATOM 687 N N . ASP A 1 88 ? -24.622 -0.783 3.785 1.00 89.31 88 ASP A N 1
ATOM 688 C CA . ASP A 1 88 ? -25.263 -2.100 3.680 1.00 89.31 88 ASP A CA 1
ATOM 689 C C . ASP A 1 88 ? -24.326 -3.150 3.076 1.00 89.31 88 ASP A C 1
ATOM 691 O O . ASP A 1 88 ? -24.293 -4.303 3.507 1.00 89.31 88 ASP A O 1
ATOM 695 N N . THR A 1 89 ? -23.526 -2.757 2.093 1.00 89.88 89 THR A N 1
ATOM 696 C CA . THR A 1 89 ? -22.473 -3.574 1.489 1.00 89.88 89 THR A CA 1
ATOM 697 C C . THR A 1 89 ? -21.369 -3.848 2.498 1.00 89.88 89 THR A C 1
ATOM 699 O O . THR A 1 89 ? -20.945 -4.993 2.631 1.00 89.88 89 THR A O 1
ATOM 702 N N . ALA A 1 90 ? -20.985 -2.840 3.281 1.00 90.81 90 ALA A N 1
ATOM 703 C CA . ALA A 1 90 ? -20.034 -2.976 4.376 1.00 90.81 90 ALA A CA 1
ATOM 704 C C . ALA A 1 90 ? -20.466 -3.994 5.437 1.00 90.81 90 ALA A C 1
ATOM 706 O O . ALA A 1 90 ? -19.728 -4.932 5.738 1.00 90.81 90 ALA A O 1
ATOM 707 N N . VAL A 1 91 ? -21.686 -3.848 5.969 1.00 93.00 91 VAL A N 1
ATOM 708 C CA . VAL A 1 91 ? -22.232 -4.770 6.978 1.00 93.00 91 VAL A CA 1
ATOM 709 C C . VAL A 1 91 ? -22.334 -6.191 6.423 1.00 93.00 91 VAL A C 1
ATOM 711 O O . VAL A 1 91 ? -21.989 -7.146 7.119 1.00 93.00 91 VAL A O 1
ATOM 714 N N . ARG A 1 92 ? -22.792 -6.356 5.173 1.00 92.88 92 ARG A N 1
ATOM 715 C CA . ARG A 1 92 ? -22.875 -7.679 4.531 1.00 92.88 92 ARG A CA 1
ATOM 716 C C . ARG A 1 92 ? -21.502 -8.312 4.344 1.00 92.88 92 ARG A C 1
ATOM 718 O O . ARG A 1 92 ? -21.350 -9.492 4.652 1.00 92.88 92 ARG A O 1
ATOM 725 N N . PHE A 1 93 ? -20.522 -7.542 3.877 1.00 93.00 93 PHE A N 1
ATOM 726 C CA . PHE A 1 93 ? -19.160 -8.027 3.694 1.00 93.00 93 PHE A CA 1
ATOM 727 C C . PHE A 1 93 ? -18.556 -8.474 5.026 1.00 93.00 93 PHE A C 1
ATOM 729 O O . PHE A 1 93 ? -18.145 -9.625 5.148 1.00 93.00 93 PHE A O 1
ATOM 736 N N . LEU A 1 94 ? -18.583 -7.617 6.052 1.00 92.50 94 LEU A N 1
ATOM 737 C CA . LEU A 1 94 ? -18.055 -7.954 7.376 1.00 92.50 94 LEU A CA 1
ATOM 738 C C . LEU A 1 94 ? -18.734 -9.197 7.958 1.00 92.50 94 LEU A C 1
ATOM 740 O O . LEU A 1 94 ? -18.050 -10.090 8.454 1.00 92.50 94 LEU A O 1
ATOM 744 N N . ARG A 1 95 ? -20.058 -9.328 7.801 1.00 94.25 95 ARG A N 1
ATOM 745 C CA . ARG A 1 95 ? -20.785 -10.531 8.225 1.00 94.25 95 ARG A CA 1
ATOM 746 C C . ARG A 1 95 ? -20.304 -11.784 7.494 1.00 94.25 95 ARG A C 1
ATOM 748 O O . ARG A 1 95 ? -20.169 -12.826 8.127 1.00 94.25 95 ARG A O 1
ATOM 755 N N . SER A 1 96 ? -20.034 -11.691 6.190 1.00 93.25 96 SER A N 1
ATOM 756 C CA . SER A 1 96 ? -19.551 -12.825 5.387 1.00 93.25 96 SER A CA 1
ATOM 757 C C . SER A 1 96 ? -18.170 -13.333 5.816 1.00 93.25 96 SER A C 1
ATOM 759 O O . SER A 1 96 ? -17.884 -14.513 5.647 1.00 93.25 96 SER A O 1
ATOM 761 N N . VAL A 1 97 ? -17.353 -12.473 6.435 1.00 90.75 97 VAL A N 1
ATOM 762 C CA . VAL A 1 97 ? -16.030 -12.825 6.979 1.00 90.75 97 VAL A CA 1
ATOM 763 C C . VAL A 1 97 ? -16.048 -13.067 8.497 1.00 90.75 97 VAL A C 1
ATOM 765 O O . VAL A 1 97 ? -14.996 -13.122 9.124 1.00 90.75 97 VAL A O 1
ATOM 768 N N . GLY A 1 98 ? -17.234 -13.225 9.099 1.00 91.50 98 GLY A N 1
ATOM 769 C CA . GLY A 1 98 ? -17.399 -13.595 10.512 1.00 91.50 98 GLY A CA 1
ATOM 770 C C . GLY A 1 98 ? -17.544 -12.428 11.496 1.00 91.50 98 GLY A C 1
ATOM 771 O O . GLY A 1 98 ? -17.633 -12.658 12.700 1.00 91.50 98 GLY A O 1
ATOM 772 N N . HIS A 1 99 ? -17.627 -11.183 11.020 1.00 90.81 99 HIS A N 1
ATOM 773 C CA . HIS A 1 99 ? -17.759 -9.989 11.859 1.00 90.81 99 HIS A CA 1
ATOM 774 C C . HIS A 1 99 ? -19.169 -9.393 11.786 1.00 90.81 99 HIS A C 1
ATOM 776 O O . HIS A 1 99 ? -19.560 -8.752 10.811 1.00 90.81 99 HIS A O 1
ATOM 782 N N . SER A 1 100 ? -19.951 -9.564 12.853 1.00 91.56 100 SER A N 1
ATOM 783 C CA . SER A 1 100 ? -21.269 -8.930 12.973 1.00 91.56 100 SER A CA 1
ATOM 784 C C . SER A 1 100 ? -21.130 -7.519 13.539 1.00 91.56 100 SER A C 1
ATOM 786 O O . SER A 1 100 ? -20.850 -7.350 14.721 1.00 91.56 100 SER A O 1
ATOM 788 N N . VAL A 1 101 ? -21.332 -6.507 12.694 1.00 92.56 101 VAL A N 1
ATOM 789 C CA . VAL A 1 101 ? -21.151 -5.091 13.053 1.00 92.56 101 VAL A CA 1
ATOM 790 C C . VAL A 1 101 ? -22.405 -4.294 12.694 1.00 92.56 101 VAL A C 1
ATOM 792 O O . VAL A 1 101 ? -23.044 -4.547 11.670 1.00 92.56 101 VAL A O 1
ATOM 795 N N . SER A 1 102 ? -22.784 -3.339 13.546 1.00 93.06 102 SER A N 1
ATOM 796 C CA . SER A 1 102 ? -23.880 -2.408 13.265 1.00 93.06 102 SER A CA 1
ATOM 797 C C . SER A 1 102 ? -23.415 -1.272 12.346 1.00 93.06 102 SER A C 1
ATOM 799 O O . SER A 1 102 ? -22.233 -0.933 12.298 1.00 93.06 102 SER A O 1
ATOM 801 N N . LYS A 1 103 ? -24.348 -0.621 11.639 1.00 93.50 103 LYS A N 1
ATOM 802 C CA . LYS A 1 103 ? -24.024 0.581 10.845 1.00 93.50 103 LYS A CA 1
ATOM 803 C C . LYS A 1 103 ? -23.419 1.694 11.712 1.00 93.50 103 LYS A C 1
ATOM 805 O O . LYS A 1 103 ? -22.520 2.393 11.259 1.00 93.50 103 LYS A O 1
ATOM 810 N N . GLN A 1 104 ? -23.882 1.816 12.957 1.00 94.25 104 GLN A N 1
ATOM 811 C CA . GLN A 1 104 ? -23.368 2.787 13.921 1.00 94.25 104 GLN A CA 1
ATOM 812 C C . GLN A 1 104 ? -21.901 2.512 14.276 1.00 94.25 104 GLN A C 1
ATOM 814 O O . GLN A 1 104 ? -21.075 3.410 14.171 1.00 94.25 104 GLN A O 1
ATOM 819 N N . ALA A 1 105 ? -21.558 1.264 14.605 1.00 93.12 105 ALA A N 1
ATOM 820 C CA . ALA A 1 105 ? -20.184 0.887 14.935 1.00 93.12 105 ALA A CA 1
ATOM 821 C C . ALA A 1 105 ? -19.224 1.065 13.743 1.00 93.12 105 ALA A C 1
ATOM 823 O O . ALA A 1 105 ? -18.074 1.459 13.924 1.00 93.12 105 ALA A O 1
ATOM 824 N N . LEU A 1 106 ? -19.701 0.831 12.514 1.00 93.56 106 LEU A N 1
ATOM 825 C CA . LEU A 1 106 ? -18.957 1.150 11.290 1.00 93.56 106 LEU A CA 1
ATOM 826 C C . LEU A 1 106 ? -18.634 2.646 11.187 1.00 93.56 106 LEU A C 1
ATOM 828 O O . LEU A 1 106 ? -17.478 3.007 10.989 1.00 93.56 106 LEU A O 1
ATOM 832 N N . LEU A 1 107 ? -19.637 3.512 11.358 1.00 93.38 107 LEU A N 1
ATOM 833 C CA . LEU A 1 107 ? -19.452 4.967 11.305 1.00 93.38 107 LEU A CA 1
ATOM 834 C C . LEU A 1 107 ? -18.527 5.476 12.415 1.00 93.38 107 LEU A C 1
ATOM 836 O O . LEU A 1 107 ? -17.688 6.340 12.171 1.00 93.38 107 LEU A O 1
ATOM 840 N N . GLU A 1 108 ? -18.656 4.937 13.625 1.00 95.19 108 GLU A N 1
ATOM 841 C CA . GLU A 1 108 ? -17.784 5.278 14.752 1.00 95.19 108 GLU A CA 1
ATOM 842 C C . GLU A 1 108 ? -16.332 4.886 14.481 1.00 95.19 108 GLU A C 1
ATOM 844 O O . GLU A 1 108 ? -15.427 5.677 14.746 1.00 95.19 108 GLU A O 1
ATOM 849 N N . SER A 1 109 ? -16.107 3.708 13.895 1.00 94.75 109 SER A N 1
ATOM 850 C CA . SER A 1 109 ? -14.771 3.264 13.502 1.00 94.75 109 SER A CA 1
ATOM 851 C C . SER A 1 109 ? -14.187 4.115 12.372 1.00 94.75 109 SER A C 1
ATOM 853 O O . SER A 1 109 ? -13.032 4.532 12.461 1.00 94.75 109 SER A O 1
ATOM 855 N N . GLU A 1 110 ? -14.971 4.456 11.343 1.00 94.75 110 GLU A N 1
ATOM 856 C CA . GLU A 1 110 ? -14.523 5.395 10.307 1.00 94.75 110 GLU A CA 1
ATOM 857 C C . GLU A 1 110 ? -14.139 6.753 10.913 1.00 94.75 110 GLU A C 1
ATOM 859 O O . GLU A 1 110 ? -13.066 7.283 10.623 1.00 94.75 110 GLU A O 1
ATOM 864 N N . LEU A 1 111 ? -14.978 7.304 11.795 1.00 95.62 111 LEU A N 1
ATOM 865 C CA . LEU A 1 111 ? -14.716 8.579 12.458 1.00 95.62 111 LEU A CA 1
ATOM 866 C C . LEU A 1 111 ? -13.480 8.515 13.364 1.00 95.62 111 LEU A C 1
ATOM 868 O O . LEU A 1 111 ? -12.728 9.486 13.440 1.00 95.62 111 LEU A O 1
ATOM 872 N N . MET A 1 112 ? -13.257 7.388 14.038 1.00 95.31 112 MET A N 1
ATOM 873 C CA . MET A 1 112 ? -12.055 7.145 14.834 1.00 95.31 112 MET A CA 1
ATOM 874 C C . MET A 1 112 ? -10.802 7.183 13.954 1.00 95.31 112 MET A C 1
ATOM 876 O O . MET A 1 112 ? -9.854 7.890 14.293 1.00 95.31 112 MET A O 1
ATOM 880 N N . VAL A 1 113 ? -10.816 6.503 12.801 1.00 96.62 113 VAL A N 1
ATOM 881 C CA . VAL A 1 113 ? -9.699 6.535 11.844 1.00 96.62 113 VAL A CA 1
ATOM 882 C C . VAL A 1 113 ? -9.475 7.951 11.308 1.00 96.62 113 VAL A C 1
ATOM 884 O O . VAL A 1 113 ? -8.344 8.432 11.312 1.00 96.62 113 VAL A O 1
ATOM 887 N N . LEU A 1 114 ? -10.539 8.662 10.924 1.00 96.00 114 LEU A N 1
ATOM 888 C CA . LEU A 1 114 ? -10.460 10.051 10.454 1.00 96.00 114 LEU A CA 1
ATOM 889 C C . LEU A 1 114 ? -9.823 10.984 11.489 1.00 96.00 114 LEU A C 1
ATOM 891 O O . LEU A 1 114 ? -8.915 11.745 11.155 1.00 96.00 114 LEU A O 1
ATOM 895 N N . LYS A 1 115 ? -10.278 10.915 12.746 1.00 95.38 115 LYS A N 1
ATOM 896 C CA . LYS A 1 115 ? -9.735 11.718 13.850 1.00 95.38 115 LYS A CA 1
ATOM 897 C C . LYS A 1 115 ? -8.287 11.350 14.149 1.00 95.38 115 LYS A C 1
ATOM 899 O O . LYS A 1 115 ? -7.458 12.245 14.304 1.00 95.38 115 LYS A O 1
ATOM 904 N N . GLY A 1 116 ? -7.972 10.054 14.178 1.00 93.94 116 GLY A N 1
ATOM 905 C CA . GLY A 1 116 ? -6.602 9.569 14.321 1.00 93.94 116 GLY A CA 1
ATOM 906 C C . GLY A 1 116 ? -5.705 10.153 13.232 1.00 93.94 116 GLY A C 1
ATOM 907 O O . GLY A 1 116 ? -4.667 10.731 13.516 1.00 93.94 116 GLY A O 1
ATOM 908 N N . LEU A 1 117 ? -6.153 10.158 11.984 1.00 95.25 117 LEU A N 1
ATOM 909 C CA . LEU A 1 117 ? -5.389 10.727 10.875 1.00 95.25 117 LEU A CA 1
ATOM 910 C C . LEU A 1 117 ? -5.456 12.258 10.770 1.00 95.25 117 LEU A C 1
ATOM 912 O O . LEU A 1 117 ? -4.927 12.811 9.807 1.00 95.25 117 LEU A O 1
ATOM 916 N N . GLU A 1 118 ? -6.105 12.948 11.714 1.00 94.69 118 GLU A N 1
ATOM 917 C CA . GLU A 1 118 ? -6.327 14.403 11.681 1.00 94.69 118 GLU A CA 1
ATOM 918 C C . GLU A 1 118 ? -6.949 14.865 10.357 1.00 94.69 118 GLU A C 1
ATOM 920 O O . GLU A 1 118 ? -6.622 15.926 9.829 1.00 94.69 118 GLU A O 1
ATOM 925 N N . PHE A 1 119 ? -7.819 14.028 9.784 1.00 93.31 119 PHE A N 1
ATOM 926 C CA . PHE A 1 119 ? -8.454 14.240 8.482 1.00 93.31 119 PHE A CA 1
ATOM 927 C C . PHE A 1 119 ? -7.461 14.418 7.311 1.00 93.31 119 PHE A C 1
ATOM 929 O O . PHE A 1 119 ? -7.851 14.818 6.214 1.00 93.31 119 PHE A O 1
ATOM 936 N N . ARG A 1 120 ? -6.177 14.073 7.494 1.00 92.12 120 ARG A N 1
ATOM 937 C CA . ARG A 1 120 ? -5.138 14.12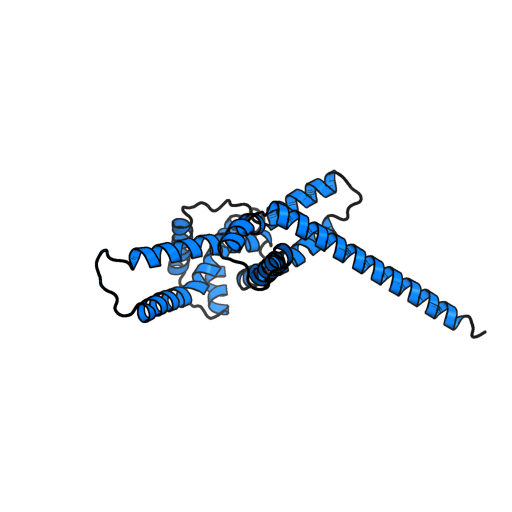9 6.454 1.00 92.12 120 ARG A CA 1
ATOM 938 C C . ARG A 1 120 ? -5.117 12.844 5.640 1.00 92.12 120 ARG A C 1
ATOM 940 O O . ARG A 1 120 ? -4.230 12.001 5.813 1.00 92.12 120 ARG A O 1
ATOM 947 N N . LEU A 1 121 ? -6.102 12.716 4.759 1.00 90.44 121 LEU A N 1
ATOM 948 C CA . LEU A 1 121 ? -6.262 11.530 3.923 1.00 90.44 121 LEU A CA 1
ATOM 949 C C . LEU A 1 121 ? -5.479 11.618 2.614 1.00 90.44 121 LEU A C 1
ATOM 951 O O . LEU A 1 121 ? -4.931 10.616 2.198 1.00 90.44 121 LEU A O 1
ATOM 955 N N . ASN A 1 122 ? -5.351 12.799 1.999 1.00 85.56 122 ASN A N 1
ATOM 956 C CA . ASN A 1 122 ? -4.693 12.987 0.696 1.00 85.56 122 ASN A CA 1
ATOM 957 C C . ASN A 1 122 ? -3.164 12.845 0.769 1.00 85.56 122 ASN A C 1
ATOM 959 O O . ASN A 1 122 ? -2.436 13.834 0.689 1.00 85.56 122 ASN A O 1
ATOM 963 N N . VAL A 1 123 ? -2.675 11.618 0.923 1.00 81.38 123 VAL A N 1
ATOM 964 C CA . VAL A 1 123 ? -1.247 11.301 0.878 1.00 81.38 123 VAL A CA 1
ATOM 965 C C . VAL A 1 123 ? -0.953 10.442 -0.353 1.00 81.38 123 VAL A C 1
ATOM 967 O O . VAL A 1 123 ? -1.646 9.439 -0.571 1.00 81.38 123 VAL A O 1
ATOM 970 N N . PRO A 1 124 ? 0.026 10.844 -1.190 1.00 81.62 124 PRO A N 1
ATOM 971 C CA . PRO A 1 124 ? 0.475 10.036 -2.315 1.00 81.62 124 PRO A CA 1
ATOM 972 C C . PRO A 1 124 ? 0.950 8.672 -1.826 1.00 81.62 124 PRO A C 1
ATOM 974 O O . PRO A 1 124 ? 1.626 8.580 -0.806 1.00 81.62 124 PRO A O 1
ATOM 977 N N . ASN A 1 125 ? 0.622 7.623 -2.567 1.00 87.25 125 ASN A N 1
ATOM 978 C CA . ASN A 1 125 ? 1.065 6.268 -2.257 1.00 87.25 125 ASN A CA 1
ATOM 979 C C . ASN A 1 125 ? 2.052 5.777 -3.335 1.00 87.25 125 ASN A C 1
ATOM 981 O O . ASN A 1 125 ? 2.154 6.399 -4.399 1.00 87.25 125 ASN A O 1
ATOM 985 N N . PRO A 1 126 ? 2.777 4.667 -3.100 1.00 91.44 126 PRO A N 1
ATOM 986 C CA . PRO A 1 126 ? 3.774 4.169 -4.044 1.00 91.44 126 PRO A CA 1
ATOM 987 C C . PRO A 1 126 ? 3.256 3.963 -5.472 1.00 91.44 126 PRO A C 1
ATOM 989 O O . PRO A 1 126 ? 3.980 4.250 -6.423 1.00 91.44 126 PRO A O 1
ATOM 992 N N . LEU A 1 127 ? 1.999 3.532 -5.638 1.00 94.12 127 LEU A N 1
ATOM 993 C CA . LEU A 1 127 ? 1.418 3.319 -6.963 1.00 94.12 127 LEU A CA 1
ATOM 994 C C . LEU A 1 127 ? 1.259 4.641 -7.723 1.00 94.12 127 LEU A C 1
ATOM 996 O O . LEU A 1 127 ? 1.571 4.687 -8.907 1.00 94.12 127 LEU A O 1
ATOM 1000 N N . THR A 1 128 ? 0.868 5.725 -7.045 1.00 93.00 128 THR A N 1
ATOM 1001 C CA . THR A 1 128 ? 0.763 7.058 -7.660 1.00 93.00 128 THR A CA 1
ATOM 1002 C C . THR A 1 128 ? 2.083 7.490 -8.297 1.00 93.00 128 THR A C 1
ATOM 1004 O O . THR A 1 128 ? 2.099 7.947 -9.437 1.00 93.00 128 THR A O 1
ATOM 1007 N N . TYR A 1 129 ? 3.207 7.317 -7.595 1.00 93.88 129 TYR A N 1
ATOM 1008 C CA . TYR A 1 129 ? 4.522 7.658 -8.146 1.00 93.88 129 TYR A CA 1
ATOM 1009 C C . TYR A 1 129 ? 4.899 6.758 -9.321 1.00 93.88 129 TYR A C 1
ATOM 1011 O O . TYR A 1 129 ? 5.402 7.250 -10.329 1.00 93.88 129 TYR A O 1
ATOM 1019 N N . THR A 1 130 ? 4.628 5.454 -9.226 1.00 95.62 130 THR A N 1
ATOM 1020 C CA . THR A 1 130 ? 4.844 4.520 -10.336 1.00 95.62 130 THR A CA 1
ATOM 1021 C C . THR A 1 130 ? 4.051 4.917 -11.581 1.00 95.62 130 THR A C 1
ATOM 1023 O O . THR A 1 130 ? 4.604 4.904 -12.677 1.00 95.62 130 THR A O 1
ATOM 1026 N N . GLU A 1 131 ? 2.784 5.300 -11.432 1.00 94.75 131 GLU A N 1
ATOM 1027 C CA . GLU A 1 131 ? 1.927 5.707 -12.549 1.00 94.75 131 GLU A CA 1
ATOM 1028 C C . GLU A 1 131 ? 2.387 7.025 -13.177 1.00 94.75 131 GLU A C 1
ATOM 1030 O O . GLU A 1 131 ? 2.511 7.093 -14.397 1.00 94.75 131 GLU A O 1
ATOM 1035 N N . ILE A 1 132 ? 2.749 8.029 -12.369 1.00 94.62 132 ILE A N 1
ATOM 1036 C CA . ILE A 1 132 ? 3.324 9.291 -12.867 1.00 94.62 132 ILE A CA 1
ATOM 1037 C C . ILE A 1 132 ? 4.602 9.025 -13.675 1.00 94.62 132 ILE A C 1
ATOM 1039 O O . ILE A 1 132 ? 4.781 9.570 -14.762 1.00 94.62 132 ILE A O 1
ATOM 1043 N N . LEU A 1 133 ? 5.496 8.176 -13.165 1.00 95.56 133 LEU A N 1
ATOM 1044 C CA . LEU A 1 133 ? 6.751 7.850 -13.846 1.00 95.56 133 LEU A CA 1
ATOM 1045 C C . LEU A 1 133 ? 6.522 7.062 -15.144 1.00 95.56 133 LEU A C 1
ATOM 1047 O O . LEU A 1 133 ? 7.228 7.294 -16.125 1.00 95.56 133 LEU A O 1
ATOM 1051 N N . LEU A 1 134 ? 5.544 6.151 -15.170 1.00 95.31 134 LEU A N 1
ATOM 1052 C CA . LEU A 1 134 ? 5.155 5.427 -16.383 1.00 95.31 134 LEU A CA 1
ATOM 1053 C C . LEU A 1 134 ? 4.563 6.358 -17.444 1.00 95.31 134 LEU A C 1
ATOM 1055 O O . LEU A 1 134 ? 4.887 6.199 -18.619 1.00 95.31 134 LEU A O 1
ATOM 1059 N N . GLU A 1 135 ?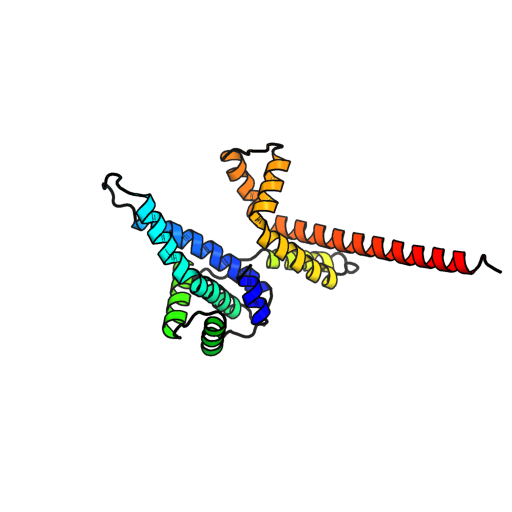 3.749 7.331 -17.037 1.00 94.94 135 GLU A N 1
ATOM 1060 C CA . GLU A 1 135 ? 3.186 8.345 -17.934 1.00 94.94 135 GLU A CA 1
ATOM 1061 C C . GLU A 1 135 ? 4.303 9.178 -18.577 1.00 94.94 135 GLU A C 1
ATOM 1063 O O . GLU A 1 135 ? 4.376 9.301 -19.799 1.00 94.94 135 GLU A O 1
ATOM 1068 N N . VAL A 1 136 ? 5.247 9.672 -17.765 1.00 94.50 136 VAL A N 1
ATOM 1069 C CA . VAL A 1 136 ? 6.421 10.416 -18.253 1.00 94.50 136 VAL A CA 1
ATOM 1070 C C . VAL A 1 136 ? 7.270 9.559 -19.197 1.00 94.50 136 VAL A C 1
ATOM 1072 O O . VAL A 1 136 ? 7.726 10.045 -20.232 1.00 94.50 136 VAL A O 1
ATOM 1075 N N . LEU A 1 137 ? 7.477 8.280 -18.874 1.00 91.25 137 LEU A N 1
ATOM 1076 C CA . LEU A 1 137 ? 8.222 7.354 -19.727 1.00 91.25 137 LEU A CA 1
ATOM 1077 C C . LEU A 1 137 ? 7.525 7.138 -21.078 1.00 91.25 137 LEU A C 1
ATOM 1079 O O . LEU A 1 137 ? 8.186 7.189 -22.111 1.00 91.25 137 LEU A O 1
ATOM 1083 N N . GLY A 1 138 ? 6.208 6.924 -21.073 1.00 92.00 138 GLY A N 1
ATOM 1084 C CA . GLY A 1 138 ? 5.413 6.754 -22.289 1.00 92.00 138 GLY A CA 1
ATOM 1085 C C . GLY A 1 138 ? 5.382 7.999 -23.166 1.00 92.00 138 GLY A C 1
ATOM 1086 O O . GLY A 1 138 ? 5.449 7.892 -24.389 1.00 92.00 138 GLY A O 1
ATOM 1087 N N . HIS A 1 139 ? 5.332 9.178 -22.544 1.00 92.88 139 HIS A N 1
ATOM 1088 C CA . HIS A 1 139 ? 5.404 10.451 -23.252 1.00 92.88 139 HIS A CA 1
ATOM 1089 C C . HIS A 1 139 ? 6.758 10.647 -23.947 1.00 92.88 139 HIS A C 1
ATOM 1091 O O . HIS A 1 139 ? 6.806 11.065 -25.102 1.00 92.88 139 HIS A O 1
ATOM 1097 N N . ASN A 1 140 ? 7.854 10.327 -23.253 1.00 91.69 140 ASN A N 1
ATOM 1098 C CA . ASN A 1 140 ? 9.209 10.508 -23.776 1.00 91.69 140 ASN A CA 1
ATOM 1099 C C . ASN A 1 140 ? 9.604 9.444 -24.809 1.00 91.69 140 ASN A C 1
ATOM 1101 O O . ASN A 1 140 ? 10.371 9.743 -25.720 1.00 91.69 140 ASN A O 1
ATOM 1105 N N . GLU A 1 141 ? 9.099 8.217 -24.676 1.00 92.19 141 GLU A N 1
ATOM 1106 C CA . GLU A 1 141 ? 9.408 7.101 -25.570 1.00 92.19 141 GLU A CA 1
ATOM 1107 C C . GLU A 1 141 ? 8.117 6.343 -25.944 1.00 92.19 141 GLU A C 1
ATOM 1109 O O . GLU A 1 141 ? 7.767 5.344 -25.306 1.00 92.19 141 GLU A O 1
ATOM 1114 N N . PRO A 1 142 ? 7.407 6.767 -27.011 1.00 91.25 142 PRO A N 1
ATOM 1115 C CA . PRO A 1 142 ? 6.117 6.186 -27.405 1.00 91.25 142 PRO A CA 1
ATOM 1116 C C . PRO A 1 142 ? 6.166 4.698 -27.786 1.00 91.25 142 PRO A C 1
ATOM 1118 O O . PRO A 1 142 ? 5.130 4.043 -27.884 1.00 91.25 142 PRO A O 1
ATOM 1121 N N . SER A 1 143 ? 7.362 4.145 -28.026 1.00 89.62 143 SER A N 1
ATOM 1122 C CA . SER A 1 143 ? 7.561 2.719 -28.307 1.00 89.62 143 SER A CA 1
ATOM 1123 C C . SER A 1 143 ? 7.444 1.831 -27.056 1.00 89.62 143 SER A C 1
ATOM 1125 O O . SER A 1 143 ? 7.306 0.604 -27.167 1.00 89.62 143 SER A O 1
ATOM 1127 N N . VAL A 1 144 ? 7.479 2.428 -25.859 1.00 90.19 144 VAL A N 1
ATOM 1128 C CA . VAL A 1 144 ? 7.359 1.714 -24.587 1.00 90.19 144 VAL A CA 1
ATOM 1129 C C . VAL A 1 144 ? 5.944 1.141 -24.440 1.00 90.19 144 VAL A C 1
ATOM 1131 O O . VAL A 1 144 ? 4.960 1.871 -24.527 1.00 90.19 144 VAL A O 1
ATOM 1134 N N . PRO A 1 145 ? 5.794 -0.166 -24.148 1.00 92.94 145 PRO A N 1
ATOM 1135 C CA . PRO A 1 145 ? 4.486 -0.781 -23.947 1.00 92.94 145 PRO A CA 1
ATOM 1136 C C . PRO A 1 145 ? 3.940 -0.463 -22.543 1.00 92.94 145 PRO A C 1
ATOM 1138 O O . PRO A 1 145 ? 3.879 -1.351 -21.686 1.00 92.94 145 PRO A O 1
ATOM 1141 N N . VAL A 1 146 ? 3.556 0.799 -22.311 1.00 93.94 146 VAL A N 1
ATOM 1142 C CA . VAL A 1 146 ? 3.142 1.339 -21.002 1.00 93.94 146 VAL A CA 1
ATOM 1143 C C . VAL A 1 146 ? 2.041 0.503 -20.364 1.00 93.94 146 VAL A C 1
ATOM 1145 O O . VAL A 1 146 ? 2.187 0.108 -19.215 1.00 93.94 146 VAL A O 1
ATOM 1148 N N . GLU A 1 147 ? 1.000 0.122 -21.107 1.00 93.12 147 GLU A N 1
ATOM 1149 C CA . GLU A 1 147 ? -0.096 -0.699 -20.573 1.00 93.12 147 GLU A CA 1
ATOM 1150 C C . GLU A 1 147 ? 0.396 -2.036 -19.999 1.00 93.12 147 GLU A C 1
ATOM 1152 O O . GLU A 1 147 ? -0.021 -2.461 -18.921 1.00 93.12 147 GLU A O 1
ATOM 1157 N N . ARG A 1 148 ? 1.319 -2.717 -20.691 1.00 93.12 148 ARG A N 1
ATOM 1158 C CA . ARG A 1 148 ? 1.868 -3.998 -20.214 1.00 93.12 148 ARG A CA 1
ATOM 1159 C C . ARG A 1 148 ? 2.772 -3.797 -19.006 1.00 93.12 148 ARG A C 1
ATOM 1161 O O . ARG A 1 148 ? 2.773 -4.635 -18.104 1.00 93.12 148 ARG A O 1
ATOM 1168 N N . LEU A 1 149 ? 3.555 -2.719 -19.007 1.00 95.31 149 LEU A N 1
ATOM 1169 C CA . LEU A 1 149 ? 4.404 -2.366 -17.875 1.00 95.31 149 LEU A CA 1
ATOM 1170 C C . LEU A 1 149 ? 3.571 -1.994 -16.658 1.00 95.31 149 LEU A C 1
ATOM 1172 O O . LEU A 1 149 ? 3.896 -2.468 -15.579 1.00 95.31 149 LEU A O 1
ATOM 1176 N N . HIS A 1 150 ? 2.482 -1.248 -16.828 1.00 95.75 150 HIS A N 1
ATOM 1177 C CA . HIS A 1 150 ? 1.552 -0.886 -15.763 1.00 95.75 150 HIS A CA 1
ATOM 1178 C C . HIS A 1 150 ? 1.034 -2.134 -15.045 1.00 95.75 150 HIS A C 1
ATOM 1180 O O . HIS A 1 150 ? 1.272 -2.285 -13.849 1.00 95.75 150 HIS A O 1
ATOM 1186 N N . HIS A 1 151 ? 0.492 -3.113 -15.776 1.00 95.00 151 HIS A N 1
ATOM 1187 C CA . HIS A 1 151 ? 0.044 -4.384 -15.186 1.00 95.00 151 HIS A CA 1
ATOM 1188 C C . HIS A 1 151 ? 1.154 -5.124 -14.416 1.00 95.00 151 HIS A C 1
ATOM 1190 O O . HIS A 1 151 ? 0.921 -5.657 -13.331 1.00 95.00 151 HIS A O 1
ATOM 1196 N N . LEU A 1 152 ? 2.376 -5.173 -14.958 1.00 96.12 152 LEU A N 1
ATOM 1197 C CA . LEU A 1 152 ? 3.510 -5.801 -14.271 1.00 96.12 152 LEU A CA 1
ATOM 1198 C C . LEU A 1 152 ? 3.941 -5.010 -13.031 1.00 96.12 152 LEU A C 1
ATOM 1200 O O . LEU A 1 152 ? 4.260 -5.619 -12.012 1.00 96.12 152 LEU A O 1
ATOM 1204 N N . CYS A 1 153 ? 3.916 -3.681 -13.099 1.00 97.25 153 CYS A N 1
ATOM 1205 C CA . CYS A 1 153 ? 4.234 -2.801 -11.984 1.00 97.25 153 CYS A CA 1
ATOM 1206 C C . CYS A 1 153 ? 3.275 -3.022 -10.816 1.00 97.25 153 CYS A C 1
ATOM 1208 O O . CYS A 1 153 ? 3.745 -3.146 -9.692 1.00 97.25 153 CYS A O 1
ATOM 1210 N N . HIS A 1 154 ? 1.970 -3.172 -11.070 1.00 95.25 154 HIS A N 1
ATOM 1211 C CA . HIS A 1 154 ? 0.990 -3.531 -10.034 1.00 95.25 154 HIS A CA 1
ATOM 1212 C C . HIS A 1 154 ? 1.382 -4.820 -9.303 1.00 95.25 154 HIS A C 1
ATOM 1214 O O . HIS A 1 154 ? 1.430 -4.847 -8.076 1.00 95.25 154 HIS A O 1
ATOM 1220 N N . HIS A 1 155 ? 1.742 -5.879 -10.034 1.00 95.25 155 HIS A N 1
ATOM 1221 C CA . HIS A 1 155 ? 2.164 -7.141 -9.417 1.00 95.25 155 HIS A CA 1
ATOM 1222 C C . HIS A 1 155 ? 3.465 -7.018 -8.618 1.00 95.25 155 HIS A C 1
ATOM 1224 O O . HIS A 1 155 ? 3.550 -7.524 -7.498 1.00 95.25 155 HIS A O 1
ATOM 1230 N N . VAL A 1 156 ? 4.477 -6.351 -9.178 1.00 97.12 156 VAL A N 1
ATOM 1231 C CA . VAL A 1 156 ? 5.769 -6.151 -8.508 1.00 97.12 156 VAL A CA 1
ATOM 1232 C C . VAL A 1 156 ? 5.588 -5.303 -7.253 1.00 97.12 156 VAL A C 1
ATOM 1234 O O . VAL A 1 156 ? 6.075 -5.667 -6.187 1.00 97.12 156 VAL A O 1
ATOM 1237 N N . LEU A 1 157 ? 4.845 -4.203 -7.349 1.00 96.81 157 LEU A N 1
ATOM 1238 C CA . LEU A 1 157 ? 4.598 -3.310 -6.227 1.00 96.81 157 LEU A CA 1
ATOM 1239 C C . LEU A 1 157 ? 3.753 -3.984 -5.146 1.00 96.81 157 LEU A C 1
ATOM 1241 O O . LEU A 1 157 ? 4.023 -3.800 -3.962 1.00 96.81 157 LEU A O 1
ATOM 1245 N N . GLN A 1 158 ? 2.759 -4.794 -5.518 1.00 96.12 158 GLN A N 1
ATOM 1246 C CA . GLN A 1 158 ? 1.993 -5.594 -4.564 1.00 96.12 158 GLN A CA 1
ATOM 1247 C C . GLN A 1 158 ? 2.907 -6.565 -3.810 1.00 96.12 158 GLN A C 1
ATOM 1249 O O . GLN A 1 158 ? 2.845 -6.620 -2.583 1.00 96.12 158 GLN A O 1
ATOM 1254 N N . PHE A 1 159 ? 3.788 -7.275 -4.520 1.00 95.94 159 PHE A N 1
ATOM 1255 C CA . PHE A 1 159 ? 4.772 -8.166 -3.907 1.00 95.94 159 PHE A CA 1
ATOM 1256 C C . PHE A 1 159 ? 5.693 -7.418 -2.936 1.00 95.94 159 PHE A C 1
ATOM 1258 O O . PHE A 1 159 ? 5.794 -7.806 -1.777 1.00 95.94 159 PHE A O 1
ATOM 1265 N N . VAL A 1 160 ? 6.295 -6.301 -3.361 1.00 95.56 160 VAL A N 1
ATOM 1266 C CA . VAL A 1 160 ? 7.177 -5.490 -2.500 1.00 95.56 160 VAL A CA 1
ATOM 1267 C C . VAL A 1 160 ? 6.424 -4.920 -1.296 1.00 95.56 160 VAL A C 1
ATOM 1269 O O . VAL A 1 160 ? 6.996 -4.789 -0.221 1.00 95.56 160 VAL A O 1
ATOM 1272 N N . THR A 1 161 ? 5.136 -4.611 -1.441 1.00 94.69 161 THR A N 1
ATOM 1273 C CA . THR A 1 161 ? 4.303 -4.132 -0.328 1.00 94.69 161 THR A CA 1
ATOM 1274 C C . THR A 1 161 ? 4.042 -5.230 0.704 1.00 94.69 161 THR A C 1
ATOM 1276 O O . THR A 1 161 ? 4.064 -4.960 1.902 1.00 94.69 161 THR A O 1
ATOM 1279 N N . LEU A 1 162 ? 3.797 -6.465 0.257 1.00 94.81 162 LEU A N 1
ATOM 1280 C CA . LEU A 1 162 ? 3.570 -7.617 1.135 1.00 94.81 162 LEU A CA 1
ATOM 1281 C C . LEU A 1 162 ? 4.860 -8.070 1.825 1.00 94.81 162 LEU A C 1
ATOM 1283 O O . LEU A 1 162 ? 4.863 -8.295 3.031 1.00 94.81 162 LEU A O 1
ATOM 1287 N N . GLU A 1 163 ? 5.960 -8.112 1.077 1.00 95.44 163 GLU A N 1
ATOM 1288 C CA . GLU A 1 163 ? 7.276 -8.560 1.539 1.00 95.44 163 GLU A CA 1
ATOM 1289 C C . GLU A 1 163 ? 8.178 -7.394 1.974 1.00 95.44 163 GLU A C 1
ATOM 1291 O O . GLU A 1 163 ? 9.400 -7.541 2.022 1.00 95.44 163 GLU A O 1
ATOM 1296 N N . ARG A 1 164 ? 7.602 -6.222 2.297 1.00 92.75 164 ARG A N 1
ATOM 1297 C CA . ARG A 1 164 ? 8.343 -4.968 2.552 1.00 92.75 164 ARG A CA 1
ATOM 1298 C C . ARG A 1 164 ? 9.503 -5.186 3.517 1.00 92.75 164 ARG A C 1
ATOM 1300 O O . ARG A 1 164 ? 10.637 -4.830 3.207 1.00 92.75 164 ARG A O 1
ATOM 1307 N N . THR A 1 165 ? 9.238 -5.821 4.656 1.00 92.94 165 THR A N 1
ATOM 1308 C CA . THR A 1 165 ? 10.261 -6.093 5.673 1.00 92.94 165 THR A CA 1
ATOM 1309 C C . THR A 1 165 ? 11.386 -6.967 5.125 1.00 92.94 165 THR A C 1
ATOM 1311 O O . THR A 1 165 ? 12.548 -6.607 5.273 1.00 92.94 165 THR A O 1
ATOM 1314 N N . ALA A 1 166 ? 11.066 -8.079 4.460 1.00 94.44 166 ALA A N 1
ATOM 1315 C CA . ALA A 1 166 ? 12.068 -9.004 3.934 1.00 94.44 166 ALA A CA 1
ATOM 1316 C C . ALA A 1 166 ? 12.904 -8.373 2.808 1.00 94.44 166 ALA A C 1
ATOM 1318 O O . ALA A 1 166 ? 14.128 -8.527 2.781 1.00 94.44 166 ALA A O 1
ATOM 1319 N N . VAL A 1 167 ? 12.258 -7.628 1.906 1.00 94.56 167 VAL A N 1
ATOM 1320 C CA . VAL A 1 167 ? 12.906 -6.933 0.786 1.00 94.56 167 VAL A CA 1
ATOM 1321 C C . VAL A 1 167 ? 13.887 -5.882 1.297 1.00 94.56 167 VAL A C 1
ATOM 1323 O O . VAL A 1 167 ? 15.061 -5.909 0.926 1.00 94.56 167 VAL A O 1
ATOM 1326 N N . TYR A 1 168 ? 13.439 -4.978 2.169 1.00 94.12 168 TYR A N 1
ATOM 1327 C CA . TYR A 1 168 ? 14.288 -3.889 2.652 1.00 94.12 168 TYR A CA 1
ATOM 1328 C C . TYR A 1 168 ? 15.341 -4.351 3.664 1.00 94.12 168 TYR A C 1
ATOM 1330 O O . TYR A 1 168 ? 16.447 -3.817 3.650 1.00 94.12 168 TYR A O 1
ATOM 1338 N N . ASP A 1 169 ? 15.064 -5.370 4.484 1.00 93.25 169 ASP A N 1
ATOM 1339 C CA . ASP A 1 169 ? 16.079 -5.980 5.354 1.00 93.25 169 ASP A CA 1
ATOM 1340 C C . ASP A 1 169 ? 17.190 -6.647 4.528 1.00 93.25 169 ASP A C 1
ATOM 1342 O O . ASP A 1 169 ? 18.376 -6.440 4.790 1.00 93.25 169 ASP A O 1
ATOM 1346 N N . SER A 1 170 ? 16.825 -7.373 3.466 1.00 93.75 170 SER A N 1
ATOM 1347 C CA . SER A 1 170 ? 17.800 -7.953 2.533 1.00 93.75 170 SER A CA 1
ATOM 1348 C C . SER A 1 170 ? 18.620 -6.871 1.828 1.00 93.75 170 SER A C 1
ATOM 1350 O O . SER A 1 170 ? 19.844 -6.986 1.733 1.00 93.75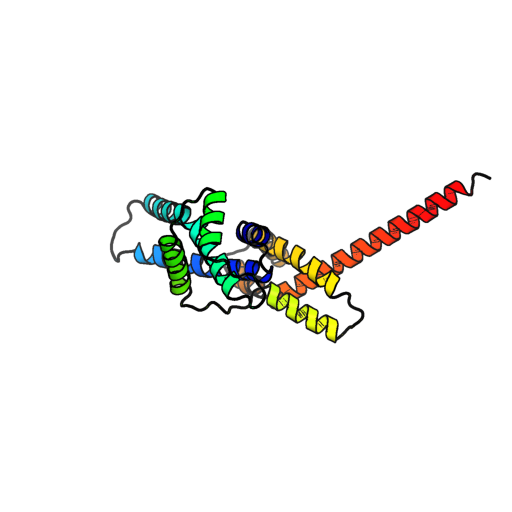 170 SER A O 1
ATOM 1352 N N . LEU A 1 171 ? 17.970 -5.792 1.379 1.00 93.25 171 LEU A N 1
ATOM 1353 C CA . LEU A 1 171 ? 18.636 -4.666 0.725 1.00 93.25 171 LEU A CA 1
ATOM 1354 C C . LEU A 1 171 ? 19.605 -3.945 1.673 1.00 93.25 171 LEU A C 1
ATOM 1356 O O . LEU A 1 171 ? 20.731 -3.639 1.278 1.00 93.25 171 LEU A O 1
ATOM 1360 N N . LEU A 1 172 ? 19.214 -3.721 2.929 1.00 93.12 172 LEU A N 1
ATOM 1361 C CA . LEU A 1 172 ? 20.073 -3.111 3.942 1.00 93.12 172 LEU A CA 1
ATOM 1362 C C . LEU A 1 172 ? 21.309 -3.974 4.218 1.00 93.12 172 LEU A C 1
ATOM 1364 O O . LEU A 1 172 ? 22.434 -3.470 4.191 1.00 93.12 172 LEU A O 1
ATOM 1368 N N . LYS A 1 173 ? 21.114 -5.278 4.446 1.00 93.19 173 LYS A N 1
ATOM 1369 C CA . LYS A 1 173 ? 22.209 -6.229 4.693 1.00 93.19 173 LYS A CA 1
ATOM 1370 C C . LYS A 1 173 ? 23.189 -6.281 3.526 1.00 93.19 173 LYS A C 1
ATOM 1372 O O . LYS A 1 173 ? 24.397 -6.292 3.753 1.00 93.19 173 LYS A O 1
ATOM 1377 N N . ALA A 1 174 ? 22.684 -6.261 2.293 1.00 92.69 174 ALA A N 1
ATOM 1378 C CA . ALA A 1 174 ? 23.512 -6.214 1.091 1.00 92.69 174 ALA A CA 1
ATOM 1379 C C . ALA A 1 174 ? 24.281 -4.887 0.964 1.00 92.69 174 ALA A C 1
ATOM 1381 O O . ALA A 1 174 ? 25.468 -4.898 0.650 1.00 92.69 174 ALA A O 1
ATOM 1382 N N . THR A 1 175 ? 23.631 -3.756 1.257 1.00 90.56 175 THR A N 1
ATOM 1383 C CA . THR A 1 175 ? 24.228 -2.412 1.150 1.00 90.56 175 THR A CA 1
ATOM 1384 C C . THR A 1 175 ? 25.349 -2.202 2.168 1.00 90.56 175 THR A C 1
ATOM 1386 O O . THR A 1 175 ? 26.391 -1.640 1.844 1.00 90.56 175 THR A O 1
ATOM 1389 N N . VAL A 1 176 ? 25.152 -2.672 3.401 1.00 91.56 176 VAL A N 1
ATOM 1390 C CA . VAL A 1 176 ? 26.134 -2.554 4.492 1.00 91.56 176 VAL A CA 1
ATOM 1391 C C . VAL A 1 176 ? 27.135 -3.718 4.494 1.00 91.56 176 VAL A C 1
ATOM 1393 O O . VAL A 1 176 ? 28.142 -3.658 5.194 1.00 91.56 176 VAL A O 1
ATOM 1396 N N . GLN A 1 177 ? 26.876 -4.778 3.720 1.00 90.50 177 GLN A N 1
ATOM 1397 C CA . GLN A 1 177 ? 27.637 -6.034 3.731 1.00 90.50 177 GLN A CA 1
ATOM 1398 C C . GLN A 1 177 ? 27.749 -6.640 5.142 1.00 90.50 177 GLN A C 1
ATOM 1400 O O . GLN A 1 177 ? 28.778 -7.184 5.536 1.00 90.50 177 GLN A O 1
ATOM 1405 N N . CYS A 1 178 ? 26.669 -6.540 5.923 1.00 87.12 178 CYS A N 1
ATOM 1406 C CA . CYS A 1 178 ? 26.611 -7.005 7.307 1.00 87.12 178 CYS A CA 1
ATOM 1407 C C . CYS A 1 178 ? 25.306 -7.755 7.571 1.00 87.12 178 CYS A C 1
ATOM 1409 O O . CYS A 1 178 ? 24.224 -7.268 7.248 1.00 87.12 178 CYS A O 1
ATOM 1411 N N . VAL A 1 179 ? 25.402 -8.923 8.212 1.00 89.06 179 VAL A N 1
ATOM 1412 C CA . VAL A 1 179 ? 24.244 -9.768 8.556 1.00 89.06 179 VAL A CA 1
ATOM 1413 C C . VAL A 1 179 ? 23.386 -9.137 9.658 1.00 89.06 179 VAL A C 1
ATOM 1415 O O . VAL A 1 179 ? 22.179 -9.364 9.708 1.00 89.06 179 VAL A O 1
ATOM 1418 N N . SER A 1 180 ? 23.979 -8.310 10.519 1.00 91.75 180 SER A N 1
ATOM 1419 C CA . SER A 1 180 ? 23.302 -7.646 11.636 1.00 91.75 180 SER A CA 1
ATOM 1420 C C . SER A 1 180 ? 23.573 -6.133 11.631 1.00 91.75 180 SER A C 1
ATOM 1422 O O . SER A 1 180 ? 24.437 -5.664 12.376 1.00 91.75 180 SER A O 1
ATOM 1424 N N . PRO A 1 181 ? 22.855 -5.356 10.797 1.00 91.75 181 PRO A N 1
ATOM 1425 C CA . PRO A 1 181 ? 23.006 -3.903 10.735 1.00 91.75 181 PRO A CA 1
ATOM 1426 C C . PRO A 1 181 ? 22.701 -3.229 12.079 1.00 91.75 181 PRO A C 1
ATOM 1428 O O . PRO A 1 181 ? 21.742 -3.608 12.763 1.00 91.75 181 PRO A O 1
ATOM 1431 N N . SER A 1 182 ? 23.490 -2.214 12.438 1.00 93.88 182 SER A N 1
ATOM 1432 C CA . SER A 1 182 ? 23.319 -1.429 13.664 1.00 93.88 182 SER A CA 1
ATOM 1433 C C . SER A 1 182 ? 22.054 -0.561 13.620 1.00 93.88 182 SER A C 1
ATOM 1435 O O . SER A 1 182 ? 21.473 -0.318 12.559 1.00 93.88 182 SER A O 1
ATOM 1437 N N . ARG A 1 183 ? 21.627 -0.049 14.783 1.00 93.88 183 ARG A N 1
ATOM 1438 C CA . ARG A 1 183 ? 20.485 0.876 14.876 1.00 93.88 183 ARG A CA 1
ATOM 1439 C C . ARG A 1 183 ? 20.690 2.126 14.016 1.00 93.88 183 ARG A C 1
ATOM 1441 O O . ARG A 1 183 ? 19.801 2.475 13.252 1.00 93.88 183 ARG A O 1
ATOM 1448 N N . GLU A 1 184 ? 21.869 2.740 14.086 1.00 93.75 184 GLU A N 1
ATOM 1449 C CA . GLU A 1 184 ? 22.197 3.934 13.297 1.00 93.75 184 GLU A CA 1
ATOM 1450 C C . GLU A 1 184 ? 22.122 3.657 11.785 1.00 93.75 184 GLU A C 1
ATOM 1452 O O . GLU A 1 184 ? 21.619 4.474 11.017 1.00 93.75 184 GLU A O 1
ATOM 1457 N N . GLN A 1 185 ? 22.576 2.479 11.342 1.00 92.31 185 GLN A N 1
ATOM 1458 C CA . GLN A 1 185 ? 22.488 2.077 9.935 1.00 92.31 185 GLN A CA 1
ATOM 1459 C C . GLN A 1 185 ? 21.036 1.906 9.486 1.00 92.31 185 GLN A C 1
ATOM 1461 O O . GLN A 1 185 ? 20.678 2.364 8.403 1.00 92.31 185 GLN A O 1
ATOM 1466 N N . ARG A 1 186 ? 20.191 1.294 10.324 1.00 92.62 186 ARG A N 1
ATOM 1467 C CA . ARG A 1 186 ? 18.751 1.165 10.057 1.00 92.62 186 ARG A CA 1
ATOM 1468 C C . ARG A 1 186 ? 18.076 2.528 9.970 1.00 92.62 186 ARG A C 1
ATOM 1470 O O . ARG A 1 186 ? 17.315 2.752 9.039 1.00 92.62 186 ARG A O 1
ATOM 1477 N N . GLU A 1 187 ? 18.393 3.436 10.890 1.00 93.25 187 GLU A N 1
ATOM 1478 C CA . GLU A 1 187 ? 17.828 4.788 10.912 1.00 93.25 187 GLU A CA 1
ATOM 1479 C C . GLU A 1 187 ? 18.211 5.583 9.655 1.00 93.25 187 GLU A C 1
ATOM 1481 O O . GLU A 1 187 ? 17.342 6.168 9.013 1.00 93.25 187 GLU A O 1
ATOM 1486 N N . LYS A 1 188 ? 19.482 5.536 9.231 1.00 92.12 188 LYS A N 1
ATOM 1487 C CA . LYS A 1 188 ? 19.922 6.163 7.970 1.00 92.12 188 LYS A CA 1
ATOM 1488 C C . LYS A 1 188 ? 19.223 5.558 6.752 1.00 92.12 188 LYS A C 1
ATOM 1490 O O . LYS A 1 188 ? 18.833 6.284 5.838 1.00 92.12 188 LYS A O 1
ATOM 1495 N N . PHE A 1 189 ? 19.031 4.241 6.752 1.00 93.38 189 PHE A N 1
ATOM 1496 C CA . PHE A 1 189 ? 18.381 3.520 5.661 1.00 93.38 189 PHE A CA 1
ATOM 1497 C C . PHE A 1 189 ? 16.873 3.786 5.561 1.00 93.38 189 PHE A C 1
ATOM 1499 O O . PHE A 1 189 ? 16.297 3.550 4.501 1.00 93.38 189 PHE A O 1
ATOM 1506 N N . MET A 1 190 ? 16.240 4.353 6.598 1.00 90.56 190 MET A N 1
ATOM 1507 C CA . MET A 1 190 ? 14.828 4.751 6.519 1.00 90.56 190 MET A CA 1
ATOM 1508 C C . MET A 1 190 ? 14.563 5.743 5.378 1.00 90.56 190 MET A C 1
ATOM 1510 O O . MET A 1 190 ? 13.498 5.735 4.772 1.00 90.56 190 MET A O 1
ATOM 1514 N N . THR A 1 191 ? 15.555 6.567 5.030 1.00 91.62 191 THR A N 1
ATOM 1515 C CA . THR A 1 191 ? 15.454 7.483 3.883 1.00 91.62 191 THR A CA 1
ATOM 1516 C C . THR A 1 191 ? 15.202 6.742 2.565 1.00 91.62 191 THR A C 1
ATOM 1518 O O . THR A 1 191 ? 14.441 7.221 1.736 1.00 91.62 191 THR A O 1
ATOM 1521 N N . VAL A 1 192 ? 15.768 5.541 2.401 1.00 91.69 192 VAL A N 1
ATOM 1522 C CA . VAL A 1 192 ? 15.581 4.682 1.221 1.00 91.69 192 VAL A CA 1
ATOM 1523 C C . VAL A 1 192 ? 14.240 3.947 1.273 1.00 91.69 192 VAL A C 1
ATOM 1525 O O . VAL A 1 192 ? 13.604 3.752 0.239 1.00 91.69 192 VAL A O 1
ATOM 1528 N N . THR A 1 193 ? 13.790 3.521 2.458 1.00 89.88 193 THR A N 1
ATOM 1529 C CA . THR A 1 193 ? 12.510 2.803 2.600 1.00 89.88 193 THR A CA 1
ATOM 1530 C C . THR A 1 193 ? 11.304 3.703 2.358 1.00 89.88 193 THR A C 1
ATOM 1532 O O . THR A 1 193 ? 10.286 3.228 1.850 1.00 89.88 193 THR A O 1
ATOM 1535 N N . GLU A 1 194 ? 11.407 4.980 2.724 1.00 90.00 194 GLU A N 1
ATOM 1536 C CA . GLU A 1 194 ? 10.320 5.960 2.611 1.00 90.00 194 GLU A CA 1
ATOM 1537 C C . GLU A 1 194 ? 10.328 6.730 1.276 1.00 90.00 194 GLU A C 1
ATOM 1539 O O . GLU A 1 194 ? 9.366 7.428 0.955 1.00 90.00 194 GLU A O 1
ATOM 1544 N N . ASP A 1 195 ? 11.370 6.574 0.452 1.00 91.69 195 ASP A N 1
ATOM 1545 C CA . ASP A 1 195 ? 11.430 7.185 -0.877 1.00 91.69 195 ASP A CA 1
ATOM 1546 C C . ASP A 1 195 ? 10.548 6.423 -1.885 1.00 91.69 195 ASP A C 1
ATOM 1548 O O . ASP A 1 195 ? 10.949 5.453 -2.540 1.00 91.69 195 ASP A O 1
ATOM 1552 N N . CYS A 1 196 ? 9.305 6.887 -2.019 1.00 91.69 196 CYS A N 1
ATOM 1553 C CA . CYS A 1 196 ? 8.336 6.322 -2.953 1.00 91.69 196 CYS A CA 1
ATOM 1554 C C . CYS A 1 196 ? 8.703 6.553 -4.429 1.00 91.69 196 CYS A C 1
ATOM 1556 O O . CYS A 1 196 ? 8.291 5.756 -5.275 1.00 91.69 196 CYS A O 1
ATOM 1558 N N . MET A 1 197 ? 9.475 7.596 -4.762 1.00 92.50 197 MET A N 1
ATOM 1559 C CA . MET A 1 197 ? 9.948 7.804 -6.135 1.00 92.50 197 MET A CA 1
ATOM 1560 C C . MET A 1 197 ? 10.992 6.751 -6.499 1.00 92.50 197 MET A C 1
ATOM 1562 O O . MET A 1 197 ? 10.884 6.117 -7.550 1.00 92.50 197 MET A O 1
ATOM 1566 N N . LEU A 1 198 ? 11.956 6.509 -5.608 1.00 93.50 198 LEU A N 1
ATOM 1567 C CA . LEU A 1 198 ? 12.970 5.470 -5.775 1.00 93.50 198 LEU A CA 1
ATOM 1568 C C . LEU A 1 198 ? 12.334 4.079 -5.884 1.00 93.50 198 LEU A C 1
ATOM 1570 O O . LEU A 1 198 ? 12.701 3.290 -6.764 1.00 93.50 198 LEU A O 1
ATOM 1574 N N . LEU A 1 199 ? 11.343 3.787 -5.036 1.00 95.06 199 LEU A N 1
ATOM 1575 C CA . LEU A 1 199 ? 10.547 2.566 -5.145 1.00 95.06 199 LEU A CA 1
ATOM 1576 C C . LEU A 1 199 ? 9.841 2.487 -6.506 1.00 95.06 199 LEU A C 1
ATOM 1578 O O . LEU A 1 199 ? 9.925 1.456 -7.171 1.00 95.06 199 LEU A O 1
ATOM 1582 N N . GLY A 1 200 ? 9.207 3.574 -6.955 1.00 95.06 200 GLY A N 1
ATOM 1583 C CA . GLY A 1 200 ? 8.518 3.637 -8.241 1.00 95.06 200 GLY A CA 1
ATOM 1584 C C . GLY A 1 200 ? 9.431 3.324 -9.429 1.00 95.06 200 GLY A C 1
ATOM 1585 O O . GLY A 1 200 ? 9.099 2.461 -10.243 1.00 95.06 200 GLY A O 1
ATOM 1586 N N . VAL A 1 201 ? 10.615 3.943 -9.493 1.00 95.38 201 VAL A N 1
ATOM 1587 C CA . VAL A 1 201 ? 11.623 3.662 -10.533 1.00 95.38 201 VAL A CA 1
ATOM 1588 C C . VAL A 1 201 ? 12.074 2.200 -10.485 1.00 95.38 201 VAL A C 1
ATOM 1590 O O . VAL A 1 201 ? 12.168 1.542 -11.522 1.00 95.38 201 VAL A O 1
ATOM 1593 N N . THR A 1 202 ? 12.308 1.663 -9.286 1.00 95.38 202 THR A N 1
ATOM 1594 C CA . THR A 1 202 ? 12.748 0.272 -9.100 1.00 95.38 202 THR A CA 1
ATOM 1595 C C . THR A 1 202 ? 11.682 -0.723 -9.561 1.00 95.38 202 THR A C 1
ATOM 1597 O O . THR A 1 202 ? 11.992 -1.683 -10.267 1.00 95.38 202 THR A O 1
ATOM 1600 N N . VAL A 1 203 ? 10.415 -0.480 -9.220 1.00 97.25 203 VAL A N 1
ATOM 1601 C CA . VAL A 1 203 ? 9.270 -1.287 -9.668 1.00 97.25 203 VAL A CA 1
ATOM 1602 C C . VAL A 1 203 ? 9.198 -1.320 -11.194 1.00 97.25 203 VAL A C 1
ATOM 1604 O O . VAL A 1 203 ? 9.069 -2.401 -11.773 1.00 97.25 203 VAL A O 1
ATOM 1607 N N . ILE A 1 204 ? 9.343 -0.164 -11.850 1.00 96.69 204 ILE A N 1
ATOM 1608 C CA . ILE A 1 204 ? 9.346 -0.067 -13.316 1.00 96.69 204 ILE A CA 1
ATOM 1609 C C . ILE A 1 204 ? 10.527 -0.844 -13.900 1.00 96.69 204 ILE A C 1
ATOM 1611 O O . ILE A 1 204 ? 10.337 -1.643 -14.817 1.00 96.69 204 ILE A O 1
ATOM 1615 N N . ALA A 1 205 ? 11.733 -0.678 -13.353 1.00 95.06 205 ALA A N 1
ATOM 1616 C CA . ALA A 1 205 ? 12.920 -1.394 -13.817 1.00 95.06 205 ALA A CA 1
ATOM 1617 C C . ALA A 1 205 ? 12.743 -2.922 -13.732 1.00 95.06 205 ALA A C 1
ATOM 1619 O O . ALA A 1 205 ? 13.045 -3.644 -14.687 1.00 95.06 205 ALA A O 1
ATOM 1620 N N . VAL A 1 206 ? 12.182 -3.426 -12.628 1.00 96.06 206 VAL A N 1
ATOM 1621 C CA . VAL A 1 206 ? 11.875 -4.854 -12.458 1.00 96.06 206 VAL A CA 1
ATOM 1622 C C . VAL A 1 206 ? 10.782 -5.311 -13.430 1.00 96.06 206 VAL A C 1
ATOM 1624 O O . VAL A 1 206 ? 10.913 -6.372 -14.042 1.00 96.06 206 VAL A O 1
ATOM 1627 N N . ALA A 1 207 ? 9.727 -4.520 -13.638 1.00 96.00 207 ALA A N 1
ATOM 1628 C CA . ALA A 1 207 ? 8.678 -4.827 -14.612 1.00 96.00 207 ALA A CA 1
ATOM 1629 C C . ALA A 1 207 ? 9.234 -4.918 -16.046 1.00 96.00 207 ALA A C 1
ATOM 1631 O O . ALA A 1 207 ? 8.923 -5.862 -16.780 1.00 96.00 207 ALA A O 1
ATOM 1632 N N . VAL A 1 208 ? 10.115 -3.988 -16.424 1.00 93.38 208 VAL A N 1
ATOM 1633 C CA . VAL A 1 208 ? 10.843 -4.002 -17.699 1.00 93.38 208 VAL A CA 1
ATOM 1634 C C . VAL A 1 208 ? 11.700 -5.261 -17.809 1.00 93.38 208 VAL A C 1
ATOM 1636 O O . VAL A 1 208 ? 11.636 -5.945 -18.834 1.00 93.38 208 VAL A O 1
ATOM 1639 N N . PHE A 1 209 ? 12.452 -5.618 -16.767 1.00 92.88 209 PHE A N 1
ATOM 1640 C CA . PHE A 1 209 ? 13.252 -6.843 -16.743 1.00 92.88 209 PHE A CA 1
ATOM 1641 C C . PHE A 1 209 ? 12.387 -8.096 -16.955 1.00 92.88 209 PHE A C 1
ATOM 1643 O O . PHE A 1 209 ? 12.681 -8.904 -17.837 1.00 92.88 209 PHE A O 1
ATOM 1650 N N . ILE A 1 210 ? 11.273 -8.232 -16.225 1.00 92.88 210 ILE A N 1
ATOM 1651 C CA . ILE A 1 210 ? 10.335 -9.357 -16.372 1.00 92.88 210 ILE A CA 1
ATOM 1652 C C . ILE A 1 210 ? 9.796 -9.436 -17.805 1.00 92.88 210 ILE A C 1
ATOM 1654 O O . ILE A 1 210 ? 9.738 -10.523 -18.388 1.00 92.88 210 ILE A O 1
ATOM 1658 N N . LEU A 1 211 ? 9.419 -8.297 -18.393 1.00 89.75 211 LEU A N 1
ATOM 1659 C CA . LEU A 1 211 ? 8.909 -8.240 -19.760 1.00 89.75 211 LEU A CA 1
ATOM 1660 C C . LEU A 1 211 ? 9.955 -8.726 -20.777 1.00 89.75 211 LEU A C 1
ATOM 1662 O O . LEU A 1 211 ? 9.628 -9.517 -21.667 1.00 89.75 211 LEU A O 1
ATOM 1666 N N . HIS A 1 212 ? 11.212 -8.301 -20.628 1.00 85.44 212 HIS A N 1
ATOM 1667 C CA . HIS A 1 212 ? 12.308 -8.697 -21.515 1.00 85.44 212 HIS A CA 1
ATOM 1668 C C . HIS A 1 212 ? 12.708 -10.163 -21.337 1.00 85.44 212 HIS A C 1
ATOM 1670 O O . HIS A 1 212 ? 12.882 -10.870 -22.330 1.00 85.44 212 HIS A O 1
ATOM 1676 N N . VAL A 1 213 ? 12.769 -10.668 -20.102 1.00 84.06 213 VAL A N 1
ATOM 1677 C CA . VAL A 1 213 ? 13.042 -12.089 -19.834 1.00 84.06 213 VAL A CA 1
ATOM 1678 C C . VAL A 1 213 ? 11.949 -12.979 -20.428 1.00 84.06 213 VAL A C 1
ATOM 1680 O O . VAL A 1 213 ? 12.257 -13.994 -21.057 1.00 84.06 213 VAL A O 1
ATOM 1683 N N . ARG A 1 214 ? 10.671 -12.595 -20.307 1.00 74.62 214 ARG A N 1
ATOM 1684 C CA . ARG A 1 214 ? 9.558 -13.325 -20.939 1.00 74.62 214 ARG A CA 1
ATOM 1685 C C . ARG A 1 214 ? 9.670 -13.331 -22.462 1.00 74.62 214 ARG A C 1
ATOM 1687 O O . ARG A 1 214 ? 9.514 -14.392 -23.065 1.00 74.62 214 ARG A O 1
ATOM 1694 N N . ARG A 1 215 ? 9.991 -12.187 -23.080 1.00 70.19 215 ARG A N 1
ATOM 1695 C CA . ARG A 1 215 ? 10.253 -12.101 -24.530 1.00 70.19 215 ARG A CA 1
ATOM 1696 C C . ARG A 1 215 ? 11.397 -13.025 -24.941 1.00 70.19 215 ARG A C 1
ATOM 1698 O O . ARG A 1 215 ? 11.248 -13.796 -25.881 1.00 70.19 215 ARG A O 1
ATOM 1705 N N . TRP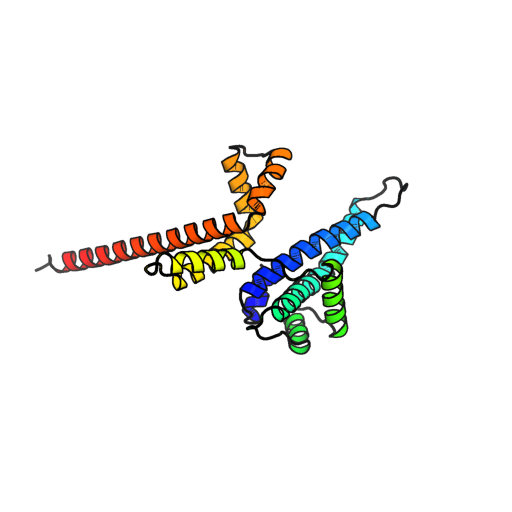 A 1 216 ? 12.498 -13.020 -24.196 1.00 61.19 216 TRP A N 1
ATOM 1706 C CA . TRP A 1 216 ? 13.644 -13.887 -24.465 1.00 61.19 216 TRP A CA 1
ATOM 1707 C C . TRP A 1 216 ? 13.295 -15.378 -24.366 1.00 61.19 216 TRP A C 1
ATOM 1709 O O . TRP A 1 216 ? 13.693 -16.172 -25.218 1.00 61.19 216 TRP A O 1
ATOM 1719 N N . GLN A 1 217 ? 12.499 -15.781 -23.369 1.00 61.19 217 GLN A N 1
ATOM 1720 C CA . GLN A 1 217 ? 12.017 -17.162 -23.273 1.00 61.19 217 GLN A CA 1
ATOM 1721 C C . GLN A 1 217 ? 11.066 -17.544 -24.415 1.00 61.19 217 GLN A C 1
ATOM 1723 O O . GLN A 1 217 ? 11.113 -18.682 -24.879 1.00 61.19 217 GLN A O 1
ATOM 1728 N N . GLN A 1 218 ? 10.224 -16.623 -24.890 1.00 59.38 218 GLN A N 1
ATOM 1729 C CA . GLN A 1 218 ? 9.360 -16.855 -26.053 1.00 59.38 218 GLN A CA 1
ATOM 1730 C C . GLN A 1 218 ? 10.172 -17.017 -27.341 1.00 59.38 218 GLN A C 1
ATOM 1732 O O . GLN A 1 218 ? 9.914 -17.959 -28.083 1.00 59.38 218 GLN A O 1
ATOM 1737 N N . VAL A 1 219 ? 11.197 -16.184 -27.562 1.00 55.28 219 VAL A N 1
ATOM 1738 C CA . VAL A 1 219 ? 12.138 -16.345 -28.684 1.00 55.28 219 VAL A CA 1
ATOM 1739 C C . VAL A 1 219 ? 12.811 -17.716 -28.619 1.00 55.28 219 VAL A C 1
ATOM 1741 O O . VAL A 1 219 ? 12.808 -18.435 -29.611 1.00 55.28 219 VAL A O 1
ATOM 1744 N N . LYS A 1 220 ? 13.281 -18.143 -27.437 1.00 48.44 220 LYS A N 1
ATOM 1745 C CA . LYS A 1 220 ? 13.857 -19.486 -27.252 1.00 48.44 220 LYS A CA 1
ATOM 1746 C C . LYS A 1 220 ? 12.867 -20.616 -27.555 1.00 48.44 220 LYS A C 1
ATOM 1748 O O . LYS A 1 220 ? 13.253 -21.606 -28.170 1.00 48.44 220 LYS A O 1
ATOM 1753 N N . ARG A 1 221 ? 11.592 -20.493 -27.166 1.00 46.91 221 ARG A N 1
ATOM 1754 C CA . ARG A 1 221 ? 10.560 -21.494 -27.507 1.00 46.91 221 ARG A CA 1
ATOM 1755 C C . ARG A 1 221 ? 10.248 -21.514 -29.003 1.00 46.91 221 ARG A C 1
ATOM 1757 O O . ARG A 1 221 ? 10.094 -22.595 -29.556 1.00 46.91 221 ARG A O 1
ATOM 1764 N N . LEU A 1 222 ? 10.216 -20.355 -29.660 1.00 47.50 222 LEU A N 1
ATOM 1765 C CA . LEU A 1 222 ? 10.038 -20.252 -31.112 1.00 47.50 222 LEU A CA 1
ATOM 1766 C C . LEU A 1 222 ? 11.224 -20.872 -31.870 1.00 47.50 222 LEU A C 1
ATOM 1768 O O . LEU A 1 222 ? 11.010 -21.621 -32.816 1.00 47.50 222 LEU A O 1
ATOM 1772 N N . THR A 1 223 ? 12.463 -20.679 -31.403 1.00 44.81 223 THR A N 1
ATOM 1773 C CA . THR A 1 223 ? 13.642 -21.346 -31.990 1.00 44.81 223 THR A CA 1
ATOM 1774 C C . THR A 1 223 ? 13.680 -22.857 -31.725 1.00 44.81 223 THR A C 1
ATOM 1776 O O . THR A 1 223 ? 14.234 -23.604 -32.525 1.00 44.81 223 THR A O 1
ATOM 1779 N N . VAL A 1 224 ? 13.070 -23.339 -30.634 1.00 48.19 224 VAL A N 1
ATOM 1780 C CA . VAL A 1 224 ? 12.929 -24.785 -30.362 1.00 48.19 224 VAL A CA 1
ATOM 1781 C C . VAL A 1 224 ? 11.857 -25.423 -31.257 1.00 48.19 224 VAL A C 1
ATOM 1783 O O . VAL A 1 224 ? 12.013 -26.577 -31.652 1.00 48.19 224 VAL A O 1
ATOM 1786 N N . PHE A 1 225 ? 10.828 -24.677 -31.671 1.00 37.94 225 PHE A N 1
ATOM 1787 C CA . PHE A 1 225 ? 9.904 -25.133 -32.718 1.00 37.94 225 PHE A CA 1
ATOM 1788 C C . PHE A 1 225 ? 10.583 -25.240 -34.093 1.00 37.94 225 PHE A C 1
ATOM 1790 O O . PHE A 1 225 ? 10.293 -26.175 -34.834 1.00 37.94 225 PHE A O 1
ATOM 1797 N N . ASP A 1 226 ? 11.558 -24.382 -34.400 1.00 36.94 226 ASP A N 1
ATOM 1798 C CA . ASP A 1 226 ? 12.331 -24.467 -35.649 1.00 36.94 226 ASP A CA 1
ATOM 1799 C C . ASP A 1 226 ? 13.301 -25.676 -35.662 1.00 36.94 226 ASP A C 1
ATOM 1801 O O . ASP A 1 226 ? 13.512 -26.325 -36.689 1.00 36.94 226 ASP A O 1
ATOM 1805 N N . ALA A 1 227 ? 13.815 -26.077 -34.490 1.00 43.31 227 ALA A N 1
ATOM 1806 C CA . ALA A 1 227 ? 14.586 -27.315 -34.323 1.00 43.31 227 ALA A CA 1
ATOM 1807 C C . ALA A 1 227 ? 13.719 -28.595 -34.400 1.00 43.31 227 ALA A C 1
ATOM 1809 O O . ALA A 1 227 ? 14.192 -29.634 -34.871 1.00 43.31 227 ALA A O 1
ATOM 1810 N N . ALA A 1 228 ? 12.444 -28.526 -33.998 1.00 42.12 228 ALA A N 1
ATOM 1811 C CA . ALA A 1 228 ? 11.489 -29.630 -34.142 1.00 42.12 228 ALA A CA 1
ATOM 1812 C C . ALA A 1 228 ? 11.012 -29.808 -35.601 1.00 42.12 228 ALA A C 1
ATOM 1814 O O . ALA A 1 228 ? 10.810 -30.937 -36.055 1.00 42.12 228 ALA A O 1
ATOM 1815 N N . VAL A 1 229 ? 10.920 -28.714 -36.368 1.00 43.66 229 VAL A N 1
ATOM 1816 C CA . VAL A 1 229 ? 10.614 -28.756 -37.808 1.00 43.66 229 VAL A CA 1
ATOM 1817 C C . VAL A 1 229 ? 11.824 -29.239 -38.622 1.00 43.66 229 VAL A C 1
ATOM 1819 O O . VAL A 1 229 ? 11.656 -30.079 -39.504 1.00 43.66 229 VAL A O 1
ATOM 1822 N N . LYS A 1 230 ? 13.060 -28.844 -38.273 1.00 41.03 230 LYS A N 1
ATOM 1823 C CA . LYS A 1 230 ? 14.279 -29.399 -38.904 1.00 41.03 230 LYS A CA 1
ATOM 1824 C C . LYS A 1 230 ? 14.499 -30.888 -38.622 1.00 41.03 230 LYS A C 1
ATOM 1826 O O . LYS A 1 230 ? 14.953 -31.601 -39.510 1.00 41.03 230 LYS A O 1
ATOM 1831 N N . SER A 1 231 ? 14.127 -31.378 -37.438 1.00 41.19 231 SER A N 1
ATOM 1832 C CA . SER A 1 231 ? 14.200 -32.814 -37.114 1.00 41.19 231 SER A CA 1
ATOM 1833 C C . SER A 1 231 ? 13.137 -33.659 -37.837 1.00 41.19 231 SER A C 1
ATOM 1835 O O . SER A 1 231 ? 13.333 -34.856 -38.007 1.00 41.19 231 SER A O 1
ATOM 1837 N N . SER A 1 232 ? 12.042 -33.046 -38.307 1.00 40.38 232 SER A N 1
ATOM 1838 C CA . SER A 1 232 ? 10.996 -33.729 -39.092 1.00 40.38 232 SER A CA 1
ATOM 1839 C C . SER A 1 232 ? 11.246 -33.686 -40.609 1.00 40.38 232 SER A C 1
ATOM 1841 O O . SER A 1 232 ? 10.618 -34.432 -41.352 1.00 40.38 232 SER A O 1
ATOM 1843 N N . LEU A 1 233 ? 12.179 -32.844 -41.073 1.00 38.91 233 LEU A N 1
ATOM 1844 C CA . LEU A 1 233 ? 12.587 -32.713 -42.482 1.00 38.91 233 LEU A CA 1
ATOM 1845 C C . LEU A 1 233 ? 13.909 -33.431 -42.817 1.00 38.91 233 LEU A C 1
ATOM 1847 O O . LEU A 1 233 ? 14.320 -33.424 -43.969 1.00 38.91 233 LEU A O 1
ATOM 1851 N N . LEU A 1 234 ? 14.560 -34.068 -41.837 1.00 41.69 234 LEU A N 1
ATOM 1852 C CA . LEU A 1 234 ? 15.741 -34.930 -42.031 1.00 41.69 234 LEU A CA 1
ATOM 1853 C C . LEU A 1 234 ? 15.399 -36.435 -42.034 1.00 41.69 234 LEU A C 1
ATOM 1855 O O . LEU A 1 234 ? 16.289 -37.273 -41.926 1.00 41.69 234 LEU A O 1
ATOM 1859 N N . LEU A 1 235 ? 14.112 -36.775 -42.154 1.00 44.19 235 LEU A N 1
ATOM 1860 C CA . LEU A 1 235 ? 13.604 -38.150 -42.271 1.00 44.19 235 LEU A CA 1
ATOM 1861 C C . LEU A 1 235 ? 12.997 -38.462 -43.654 1.00 44.19 235 LEU A C 1
ATOM 1863 O O . LEU A 1 235 ? 12.264 -39.440 -43.789 1.00 44.19 235 LEU A O 1
ATOM 1867 N N . HIS A 1 236 ? 13.343 -37.678 -44.680 1.00 39.91 236 HIS A N 1
ATOM 1868 C CA . HIS A 1 236 ? 13.124 -38.024 -46.087 1.00 39.91 236 HIS A CA 1
ATOM 1869 C C . HIS A 1 236 ? 14.405 -37.873 -46.902 1.00 39.91 236 HIS A C 1
ATOM 1871 O O . HIS A 1 236 ? 15.067 -36.822 -46.759 1.00 39.91 236 HIS A O 1
#

Secondary structure (DSSP, 8-state):
-HHHHHHHHTT--HHHHHHHHHHHHHHHHHHHHHHHHHT--TT---S-HHHHHHHHHHHHHHHHHHHHHHHHHHHHHH-TTSPP--HHHHHHHHHHTT----HHHHHHHHHHHHHHTTT------HHHHHHHHHHHHHHH-TTS-HHHHHHHHHHHHHHHHHTHHHHHHHHHHHHHT-SS--HHHHHHHHHHHS-HHHHHHHHHHHHHHHHHHHHHHHHHHHHHHHHHHHHHSS--

Radius of gyration: 23.77 Å; chains: 1; bounding box: 53×53×86 Å

Foldseek 3Di:
DVLQVVCVVLVWDVQLSQLLVVLLVLLVVLLVVVLVVVPDDPPDDDDDPPVSVVVSVVVCVVCVVLLSLLSSQVSRVVDPPTDRCDLVNSQVVCVVVPHHDDSVRSVVSNVSSCVSCVVPSPDDGLLNLLLVVLVVVCVVPVVDPSV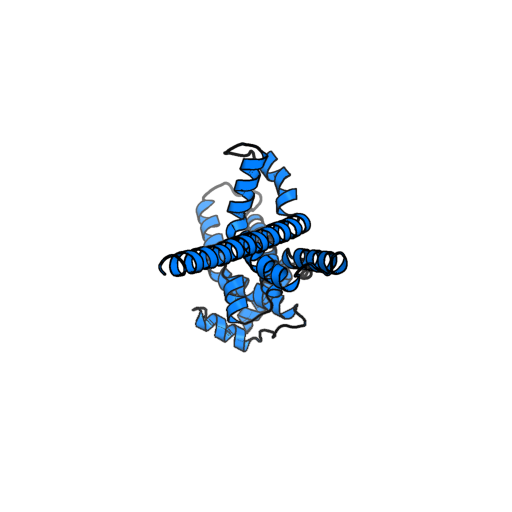QLNVQLSVLVVVCVVCVVVVLLVVLCVVVVHNDDDPVSVVVCVVVSPPSNNVSVVSSVVSVVVVVVVVVVVVVVVVVVVVVVVVVVVPD

pLDDT: mean 84.98, std 16.0, range [36.94, 97.25]

Sequence (236 aa):
EYVFLITKELRLDPLAGYHAIELLQRFMVKQLADLLTASTPPGAAADHPKSQEDAIYDNLKERLPLIVFSCVQLASKMSIHSRMIDSDTAVRFLRSVGHSVSKQALLESELMVLKGLEFRLNVPNPLTYTEILLEVLGHNEPSVPVERLHHLCHHVLQFVTLERTAVYDSLLKATVQCVSPSREQREKFMTVTEDCMLLGVTVIAVAVFILHVRRWQQVKRLTVFDAAVKSSLLLH

Organism: Salarias fasciatus (NCBI:txid181472)